Protein AF-A0A2D6JSG7-F1 (afdb_monomer)

Structure (mmCIF, N/CA/C/O backbone):
data_AF-A0A2D6JSG7-F1
#
_entry.id   AF-A0A2D6JSG7-F1
#
loop_
_atom_site.group_PDB
_atom_site.id
_atom_site.type_symbol
_atom_site.label_atom_id
_atom_site.label_alt_id
_atom_site.label_comp_id
_atom_site.label_asym_id
_atom_site.label_entity_id
_atom_site.label_seq_id
_atom_site.pdbx_PDB_ins_code
_atom_site.Cartn_x
_atom_site.Cartn_y
_atom_site.Cartn_z
_atom_site.occupancy
_atom_site.B_iso_or_equiv
_atom_site.auth_seq_id
_atom_site.auth_comp_id
_atom_site.auth_asym_id
_atom_site.auth_atom_id
_atom_site.pdbx_PDB_model_num
ATOM 1 N N . MET A 1 1 ? 8.593 -52.470 60.816 1.00 42.66 1 MET A N 1
ATOM 2 C CA . MET A 1 1 ? 9.938 -52.629 60.217 1.00 42.66 1 MET A CA 1
ATOM 3 C C . MET A 1 1 ? 9.999 -51.806 58.940 1.00 42.66 1 MET A C 1
ATOM 5 O O . MET A 1 1 ? 9.252 -52.085 58.015 1.00 42.66 1 MET A O 1
ATOM 9 N N . LYS A 1 2 ? 10.814 -50.745 58.936 1.00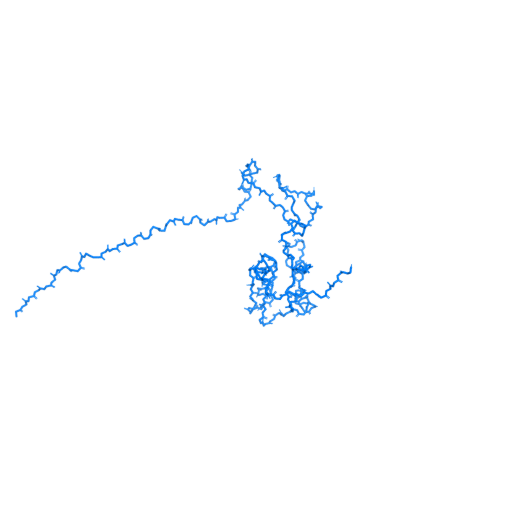 46.97 2 LYS A N 1
ATOM 10 C CA . LYS A 1 2 ? 11.068 -49.872 57.781 1.00 46.97 2 LYS A CA 1
ATOM 11 C C . LYS A 1 2 ? 11.955 -50.617 56.776 1.00 46.97 2 LYS A C 1
ATOM 13 O O . LYS A 1 2 ? 12.978 -51.160 57.187 1.00 46.97 2 LYS A O 1
ATOM 18 N N . LYS A 1 3 ? 11.613 -50.609 55.486 1.00 55.12 3 LYS A N 1
ATOM 19 C CA . LYS A 1 3 ? 12.578 -50.855 54.405 1.00 55.12 3 LYS A CA 1
ATOM 20 C C . LYS A 1 3 ? 12.471 -49.730 53.383 1.00 55.12 3 LYS A C 1
ATOM 22 O O . LYS A 1 3 ? 11.443 -49.544 52.745 1.00 55.12 3 LYS A O 1
ATOM 27 N N . ASN A 1 4 ? 13.554 -48.966 53.325 1.00 51.22 4 ASN A N 1
ATOM 28 C CA . ASN A 1 4 ? 13.818 -47.884 52.395 1.00 51.22 4 ASN A CA 1
ATOM 29 C C . ASN A 1 4 ? 14.024 -48.459 50.993 1.00 51.22 4 ASN A C 1
ATOM 31 O O . ASN A 1 4 ? 14.843 -49.361 50.833 1.00 51.22 4 ASN A O 1
ATOM 35 N N . ILE A 1 5 ? 13.367 -47.882 49.989 1.00 54.69 5 ILE A N 1
ATOM 36 C CA . ILE A 1 5 ? 13.835 -47.937 48.601 1.00 54.69 5 ILE A CA 1
ATOM 37 C C . ILE A 1 5 ? 13.743 -46.511 48.044 1.00 54.69 5 ILE A C 1
ATOM 39 O O . ILE A 1 5 ? 12.879 -46.173 47.246 1.00 54.69 5 ILE A O 1
ATOM 43 N N . LEU A 1 6 ? 14.628 -45.642 48.540 1.00 50.44 6 LEU A N 1
ATOM 44 C CA . LEU A 1 6 ? 15.191 -44.584 47.708 1.00 50.44 6 LEU A CA 1
ATOM 45 C C . LEU A 1 6 ? 16.359 -45.227 46.965 1.00 50.44 6 LEU A C 1
ATOM 47 O O . LEU A 1 6 ? 17.316 -45.623 47.626 1.00 50.44 6 LEU A O 1
ATOM 51 N N . SER A 1 7 ? 16.286 -45.333 45.639 1.00 49.38 7 SER A N 1
ATOM 52 C CA . SER A 1 7 ? 17.418 -45.203 44.704 1.00 49.38 7 SER A CA 1
ATOM 53 C C . SER A 1 7 ? 16.939 -45.464 43.276 1.00 49.38 7 SER A C 1
ATOM 55 O O . SER A 1 7 ? 16.173 -46.390 43.047 1.00 49.38 7 SER A O 1
ATOM 57 N N . ALA A 1 8 ? 17.452 -44.668 42.337 1.00 46.38 8 ALA A N 1
ATOM 58 C CA . ALA A 1 8 ? 17.287 -44.782 40.884 1.00 46.38 8 ALA A CA 1
ATOM 59 C C . ALA A 1 8 ? 15.995 -44.213 40.259 1.00 46.38 8 ALA A C 1
ATOM 61 O O . ALA A 1 8 ? 15.334 -44.861 39.459 1.00 46.38 8 ALA A O 1
ATOM 62 N N . ALA A 1 9 ? 15.705 -42.936 40.518 1.00 45.66 9 ALA A N 1
ATOM 63 C CA . ALA A 1 9 ? 14.999 -42.089 39.541 1.00 45.66 9 ALA A CA 1
ATOM 64 C C . ALA A 1 9 ? 15.811 -40.818 39.223 1.00 45.66 9 ALA A C 1
ATOM 66 O O . ALA A 1 9 ? 15.268 -39.743 38.998 1.00 45.66 9 ALA A O 1
ATOM 67 N N . PHE A 1 10 ? 17.141 -40.948 39.243 1.00 50.53 10 PHE A N 1
ATOM 68 C CA . PHE A 1 10 ? 18.101 -39.878 38.969 1.00 50.53 10 PHE A CA 1
ATOM 69 C C . PHE A 1 10 ? 18.961 -40.254 37.757 1.00 50.53 10 PHE A C 1
ATOM 71 O O . PHE A 1 10 ? 20.165 -40.425 37.878 1.00 50.53 10 PHE A O 1
ATOM 78 N N . ALA A 1 11 ? 18.334 -40.487 36.602 1.00 47.50 11 ALA A N 1
ATOM 79 C CA . ALA A 1 11 ? 19.030 -40.589 35.314 1.00 47.50 11 ALA A CA 1
ATOM 80 C C . ALA A 1 11 ? 18.033 -40.561 34.145 1.00 47.50 11 ALA A C 1
ATOM 82 O O . ALA A 1 11 ? 17.934 -41.512 33.380 1.00 47.50 11 ALA A O 1
ATOM 83 N N . LEU A 1 12 ? 17.274 -39.475 33.996 1.00 44.22 12 LEU A N 1
ATOM 84 C CA . LEU A 1 12 ? 16.781 -39.104 32.667 1.00 44.22 12 LEU A CA 1
ATOM 85 C C . LEU A 1 12 ? 16.620 -37.588 32.557 1.00 44.22 12 LEU A C 1
ATOM 87 O O . LEU A 1 12 ? 15.578 -37.058 32.190 1.00 44.22 12 LEU A O 1
ATOM 91 N N . PHE A 1 13 ? 17.699 -36.878 32.882 1.00 49.22 13 PHE A N 1
ATOM 92 C CA . PHE A 1 13 ? 17.909 -35.512 32.421 1.00 49.22 13 PHE A CA 1
ATOM 93 C C . PHE A 1 13 ? 18.361 -35.597 30.954 1.00 49.22 13 PHE A C 1
ATOM 95 O O . PHE A 1 13 ? 19.525 -35.382 30.630 1.00 49.22 13 PHE A O 1
ATOM 102 N N . VAL A 1 14 ? 17.458 -36.001 30.054 1.00 48.78 14 VAL A N 1
ATOM 103 C CA . VAL A 1 14 ? 17.679 -35.789 28.620 1.00 48.78 14 VAL A CA 1
ATOM 104 C C . VAL A 1 14 ? 17.393 -34.316 28.387 1.00 48.78 14 VAL A C 1
ATOM 106 O O . VAL A 1 14 ? 16.267 -33.904 2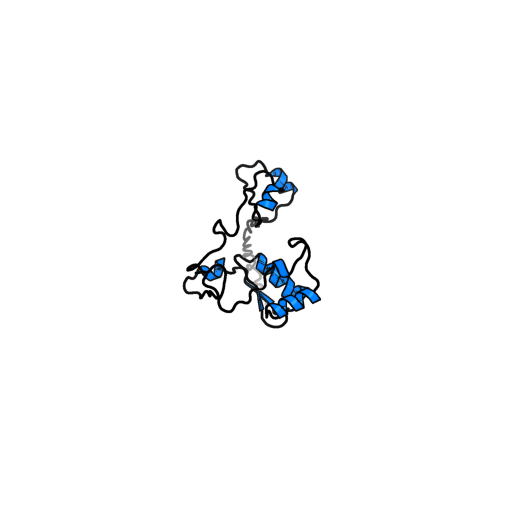8.118 1.00 48.78 14 VAL A O 1
ATOM 109 N N . ILE A 1 15 ? 18.436 -33.507 28.562 1.00 51.81 15 ILE A N 1
ATOM 110 C CA . ILE A 1 15 ? 18.481 -32.165 28.005 1.00 51.81 15 ILE A CA 1
ATOM 111 C C . ILE A 1 15 ? 18.441 -32.361 26.493 1.00 51.81 15 ILE A C 1
ATOM 113 O O . ILE A 1 15 ? 19.464 -32.603 25.856 1.00 51.81 15 ILE A O 1
ATOM 117 N N . VAL A 1 16 ? 17.255 -32.272 25.900 1.00 53.69 16 VAL A N 1
ATOM 118 C CA . VAL A 1 16 ? 17.169 -31.941 24.484 1.00 53.69 16 VAL A CA 1
ATOM 119 C C . VAL A 1 16 ? 17.569 -30.471 24.400 1.00 53.69 16 VAL A C 1
ATOM 121 O O . VAL A 1 16 ? 16.730 -29.576 24.474 1.00 53.69 16 VAL A O 1
ATOM 124 N N . VAL A 1 17 ? 18.875 -30.209 24.297 1.00 54.12 17 VAL A N 1
ATOM 125 C CA . VAL A 1 17 ? 19.351 -28.944 23.742 1.00 54.12 17 VAL A CA 1
ATOM 126 C C . VAL A 1 17 ? 18.942 -29.004 22.280 1.00 54.12 17 VAL A C 1
ATOM 128 O O . VAL A 1 17 ? 19.681 -29.493 21.429 1.00 54.12 17 VAL A O 1
ATOM 131 N N . ILE A 1 18 ? 17.718 -28.565 21.983 1.00 60.00 18 ILE A N 1
ATOM 132 C CA . ILE A 1 18 ? 17.399 -28.129 20.634 1.00 60.00 18 ILE A CA 1
ATOM 133 C C . ILE A 1 18 ? 18.370 -26.980 20.409 1.00 60.00 18 ILE A C 1
ATOM 135 O O . ILE A 1 18 ? 18.218 -25.911 20.999 1.00 60.00 18 ILE A O 1
ATOM 139 N N . ALA A 1 19 ? 19.422 -27.232 19.633 1.00 58.41 19 ALA A N 1
ATOM 140 C CA . ALA A 1 19 ? 20.232 -26.174 19.080 1.00 58.41 19 ALA A CA 1
ATOM 141 C C . ALA A 1 19 ? 19.273 -25.324 18.245 1.00 58.41 19 ALA A C 1
ATOM 143 O O . ALA A 1 19 ? 18.982 -25.636 17.091 1.00 58.41 19 ALA A O 1
ATOM 144 N N . ALA A 1 20 ? 18.729 -24.274 18.857 1.00 57.62 20 ALA A N 1
ATOM 145 C CA . ALA A 1 20 ? 18.239 -23.135 18.125 1.00 57.62 20 ALA A CA 1
ATOM 146 C C . ALA A 1 20 ? 19.480 -22.584 17.428 1.00 57.62 20 ALA A C 1
ATOM 148 O O . ALA A 1 20 ? 20.208 -21.762 17.983 1.00 57.62 20 ALA A O 1
ATOM 149 N N . ALA A 1 21 ? 19.777 -23.106 16.233 1.00 60.62 21 ALA A N 1
ATOM 150 C CA . ALA A 1 21 ? 20.580 -22.360 15.290 1.00 60.62 21 ALA A CA 1
ATOM 151 C C . ALA A 1 21 ? 19.969 -20.959 15.305 1.00 60.62 21 ALA A C 1
ATOM 153 O O . ALA A 1 21 ? 18.738 -20.866 15.190 1.00 60.62 21 ALA A O 1
ATOM 154 N N . PRO A 1 22 ? 20.752 -19.892 15.541 1.00 53.75 22 PRO A N 1
ATOM 155 C CA . PRO A 1 22 ? 20.214 -18.565 15.380 1.00 53.75 22 PRO A CA 1
ATOM 156 C C . PRO A 1 22 ? 19.670 -18.559 13.961 1.00 53.75 22 PRO A C 1
ATOM 158 O O . PRO A 1 22 ? 20.422 -18.652 12.990 1.00 53.75 22 PRO A O 1
ATOM 161 N N . SER A 1 23 ? 18.343 -18.531 13.835 1.00 59.59 23 SER A N 1
ATOM 162 C CA . SER A 1 23 ? 17.751 -18.020 12.627 1.00 59.59 23 SER A CA 1
ATOM 163 C C . SER A 1 23 ? 18.376 -16.643 12.548 1.00 59.59 23 SER A C 1
ATOM 165 O O . SER A 1 23 ? 18.067 -15.784 13.380 1.00 59.59 23 SER A O 1
ATOM 167 N N . PHE A 1 24 ? 19.325 -16.449 11.635 1.00 55.59 24 PHE A N 1
ATOM 168 C CA . PHE A 1 24 ? 19.571 -15.119 11.131 1.00 55.59 24 PHE A CA 1
ATOM 169 C C . PHE A 1 24 ? 18.214 -14.729 10.578 1.00 55.59 24 PHE A C 1
ATOM 171 O O . PHE A 1 24 ? 17.848 -15.099 9.464 1.00 55.59 24 PHE A O 1
ATOM 178 N N . ALA A 1 25 ? 17.402 -14.102 11.430 1.00 58.62 25 ALA A N 1
ATOM 179 C CA . ALA A 1 25 ? 16.285 -13.333 10.976 1.00 58.62 25 ALA A CA 1
ATOM 180 C C . ALA A 1 25 ? 16.954 -12.431 9.959 1.00 58.62 25 ALA A C 1
ATOM 182 O O . ALA A 1 25 ? 17.844 -11.654 10.323 1.00 58.62 25 ALA A O 1
ATOM 183 N N . ALA A 1 26 ? 16.638 -12.635 8.677 1.00 54.03 26 ALA A N 1
ATOM 184 C CA . ALA A 1 26 ? 16.973 -11.643 7.684 1.00 54.03 26 ALA A CA 1
ATOM 185 C C . ALA A 1 26 ? 16.604 -10.317 8.347 1.00 54.03 26 ALA A C 1
ATOM 187 O O . ALA A 1 26 ? 15.524 -10.205 8.927 1.00 54.03 26 ALA A O 1
ATOM 188 N N . THR A 1 27 ? 17.541 -9.384 8.428 1.00 68.00 27 THR A N 1
ATOM 189 C CA . THR A 1 27 ? 17.233 -8.032 8.866 1.00 68.00 27 THR A CA 1
ATOM 190 C C . THR A 1 27 ? 16.805 -7.330 7.585 1.00 68.00 27 THR A C 1
ATOM 192 O O . THR A 1 27 ? 17.661 -6.739 6.929 1.00 68.00 27 THR A O 1
ATOM 195 N N . PRO A 1 28 ? 15.530 -7.449 7.138 1.00 72.56 28 PRO A N 1
ATOM 196 C CA . PRO A 1 28 ? 15.107 -6.908 5.846 1.00 72.56 28 PRO A CA 1
ATOM 197 C C . PRO A 1 28 ? 15.233 -5.383 5.808 1.00 72.56 28 PRO A C 1
ATOM 199 O O . PRO A 1 28 ? 15.122 -4.772 4.752 1.00 72.56 28 PRO A O 1
ATOM 202 N N . LEU A 1 29 ? 15.434 -4.767 6.974 1.00 79.38 29 LEU A N 1
ATOM 203 C CA . LEU A 1 29 ? 15.615 -3.345 7.146 1.00 79.38 29 LEU A CA 1
ATOM 204 C C . LEU A 1 29 ? 17.107 -3.021 7.159 1.00 79.38 29 LEU A C 1
ATOM 206 O O . LEU A 1 29 ? 17.849 -3.457 8.038 1.00 79.38 29 LEU A O 1
ATOM 210 N N . VAL A 1 30 ? 17.515 -2.200 6.200 1.00 88.50 30 VAL A N 1
ATOM 211 C CA . VAL A 1 30 ? 18.840 -1.585 6.143 1.00 88.50 30 VAL A CA 1
ATOM 212 C C . VAL A 1 30 ? 18.710 -0.097 6.452 1.00 88.50 30 VAL A C 1
ATOM 214 O O . VAL A 1 30 ? 17.688 0.523 6.161 1.00 88.50 30 VAL A O 1
ATOM 217 N N . ASN A 1 31 ? 19.736 0.492 7.063 1.00 84.94 31 ASN A N 1
ATOM 218 C CA . ASN A 1 31 ? 19.773 1.928 7.339 1.00 84.94 31 ASN A CA 1
ATOM 219 C C . ASN A 1 31 ? 20.595 2.679 6.272 1.00 84.94 31 ASN A C 1
ATOM 221 O O . ASN A 1 31 ? 21.212 2.078 5.392 1.00 84.94 31 ASN A O 1
ATOM 225 N N . ALA A 1 32 ? 20.631 4.011 6.362 1.00 90.62 32 ALA A N 1
ATOM 226 C CA . ALA A 1 32 ? 21.360 4.842 5.403 1.00 90.62 32 ALA A CA 1
ATOM 227 C C . ALA A 1 32 ? 22.874 4.561 5.375 1.00 90.62 32 ALA A C 1
ATOM 229 O O . ALA A 1 32 ? 23.500 4.726 4.331 1.00 90.62 32 ALA A O 1
ATOM 230 N N . GLN A 1 33 ? 23.463 4.143 6.503 1.00 92.31 33 GLN A N 1
ATOM 231 C CA . GLN A 1 33 ? 24.878 3.774 6.558 1.00 92.31 33 GLN A CA 1
ATOM 232 C C . GLN A 1 33 ? 25.135 2.514 5.737 1.00 92.31 33 GLN A C 1
ATOM 234 O O . GLN A 1 33 ? 25.986 2.530 4.857 1.00 92.31 33 GLN A O 1
ATOM 239 N N . TRP A 1 34 ? 24.319 1.478 5.933 1.00 93.94 34 TRP A N 1
ATOM 240 C CA . TRP A 1 34 ? 24.394 0.263 5.132 1.00 93.94 34 TRP A CA 1
ATOM 241 C C . TRP A 1 34 ? 24.254 0.573 3.639 1.00 93.94 34 TRP A C 1
ATOM 243 O O . TRP A 1 34 ? 25.068 0.109 2.853 1.00 93.94 34 TRP A O 1
ATOM 253 N N . VAL A 1 35 ? 23.288 1.405 3.228 1.00 93.75 35 VAL A N 1
ATOM 254 C CA . VAL A 1 35 ? 23.137 1.781 1.808 1.00 93.75 35 VAL A CA 1
ATOM 255 C C . VAL A 1 35 ? 24.438 2.363 1.257 1.00 93.75 35 VAL A C 1
ATOM 257 O O . VAL A 1 35 ? 24.916 1.882 0.234 1.00 93.75 35 VAL A O 1
ATOM 260 N N . ARG A 1 36 ? 25.047 3.331 1.961 1.00 93.06 36 ARG A N 1
ATOM 261 C CA . ARG A 1 36 ? 26.329 3.941 1.562 1.00 93.06 36 ARG A CA 1
ATOM 262 C C . ARG A 1 36 ? 27.444 2.907 1.418 1.00 93.06 36 ARG A C 1
ATOM 264 O O . ARG A 1 36 ? 28.139 2.915 0.407 1.00 93.06 36 ARG A O 1
ATOM 271 N N . ASP A 1 37 ? 27.563 1.997 2.380 1.00 94.81 37 ASP A N 1
ATOM 272 C CA . ASP A 1 37 ? 28.617 0.975 2.421 1.00 94.81 37 ASP A CA 1
ATOM 273 C C . ASP A 1 37 ? 28.451 -0.118 1.348 1.00 94.81 37 ASP A C 1
ATOM 275 O O . ASP A 1 37 ? 29.349 -0.936 1.138 1.00 94.81 37 ASP A O 1
ATOM 279 N N . ASN A 1 38 ? 27.301 -0.157 0.668 1.00 94.88 38 ASN A N 1
ATOM 280 C CA . ASN A 1 38 ? 26.960 -1.194 -0.303 1.00 94.88 38 ASN A CA 1
ATOM 281 C C . ASN A 1 38 ? 26.720 -0.658 -1.730 1.00 94.88 38 ASN A C 1
ATOM 283 O O . ASN A 1 38 ? 26.471 -1.460 -2.623 1.00 94.88 38 ASN A O 1
ATOM 287 N N . LEU A 1 39 ? 26.854 0.654 -1.987 1.00 92.62 39 LEU A N 1
ATOM 288 C CA . LEU A 1 39 ? 26.604 1.266 -3.310 1.00 92.62 39 LEU A CA 1
ATOM 289 C C . LEU A 1 39 ? 27.431 0.666 -4.459 1.00 92.62 39 LEU A C 1
ATOM 291 O O . LEU A 1 39 ? 26.962 0.620 -5.591 1.00 92.62 39 LEU A O 1
ATOM 295 N N . ALA A 1 40 ? 28.666 0.245 -4.181 1.00 91.00 40 ALA A N 1
ATOM 296 C CA . ALA A 1 40 ? 29.609 -0.240 -5.194 1.00 91.00 40 ALA A CA 1
ATOM 297 C C . ALA A 1 40 ? 29.688 -1.774 -5.282 1.00 91.00 40 ALA A C 1
ATOM 299 O O . ALA A 1 40 ? 30.514 -2.306 -6.022 1.00 91.00 40 ALA A O 1
ATOM 300 N N . LYS A 1 41 ? 28.882 -2.500 -4.502 1.00 92.75 41 LYS A N 1
ATOM 301 C CA . LYS A 1 41 ? 28.945 -3.961 -4.467 1.00 92.75 41 LYS A CA 1
ATOM 302 C C . LYS A 1 41 ? 28.187 -4.564 -5.646 1.00 92.75 41 LYS A C 1
ATOM 304 O O . LYS A 1 41 ? 27.015 -4.270 -5.848 1.00 92.75 41 LYS A O 1
ATOM 309 N N . HIS A 1 42 ? 28.850 -5.432 -6.408 1.00 89.25 42 HIS A N 1
ATOM 310 C CA . HIS A 1 42 ? 28.276 -6.046 -7.612 1.00 89.25 42 HIS A CA 1
ATOM 311 C C . HIS A 1 42 ? 27.109 -7.008 -7.332 1.00 89.25 42 HIS A C 1
ATOM 313 O O . HIS A 1 42 ? 26.326 -7.289 -8.234 1.00 89.25 42 HIS A O 1
ATOM 319 N N . ASP A 1 43 ? 26.988 -7.511 -6.105 1.00 91.12 43 ASP A N 1
ATOM 320 C CA . ASP A 1 43 ? 25.921 -8.404 -5.649 1.00 91.12 43 ASP A CA 1
ATOM 321 C C . ASP A 1 43 ? 24.732 -7.663 -5.008 1.00 91.12 43 ASP A C 1
ATOM 323 O O . ASP A 1 43 ? 23.777 -8.300 -4.564 1.00 91.12 43 ASP A O 1
ATOM 327 N N . VAL A 1 44 ? 24.749 -6.324 -4.982 1.00 91.69 44 VAL A N 1
ATOM 328 C CA . VAL A 1 44 ? 23.666 -5.499 -4.433 1.00 91.69 44 VAL A CA 1
ATOM 329 C C . VAL A 1 44 ? 23.046 -4.650 -5.539 1.00 91.69 44 VAL A C 1
ATOM 331 O O . VAL A 1 44 ? 23.705 -3.815 -6.151 1.00 91.69 44 VAL A O 1
ATOM 334 N N . VAL A 1 45 ? 21.744 -4.830 -5.772 1.00 91.81 45 VAL A N 1
ATOM 335 C CA . VAL A 1 45 ? 20.978 -4.034 -6.741 1.00 91.81 45 VAL A CA 1
ATOM 336 C C . VAL A 1 45 ? 20.017 -3.116 -6.000 1.00 91.81 45 VAL A C 1
ATOM 338 O O . VAL A 1 45 ? 19.145 -3.571 -5.260 1.00 91.81 45 VAL A O 1
ATOM 341 N N . PHE A 1 46 ? 20.145 -1.813 -6.240 1.00 92.44 46 PHE A N 1
ATOM 342 C CA . PHE A 1 46 ? 19.177 -0.829 -5.772 1.00 92.44 46 PHE A CA 1
ATOM 343 C C . PHE A 1 46 ? 18.053 -0.716 -6.794 1.00 92.44 46 PHE A C 1
ATOM 345 O O . PHE A 1 46 ? 18.275 -0.379 -7.957 1.00 92.44 46 PHE A O 1
ATOM 352 N N . LEU A 1 47 ? 16.832 -1.002 -6.362 1.00 88.62 47 LEU A N 1
ATOM 353 C CA . LEU A 1 47 ? 15.669 -0.962 -7.227 1.00 88.62 47 LEU A CA 1
ATOM 354 C C . LEU A 1 47 ? 14.772 0.216 -6.856 1.00 88.62 47 LEU A C 1
ATOM 356 O O . LEU A 1 47 ? 14.204 0.264 -5.765 1.00 88.62 47 LEU A O 1
ATOM 360 N N . ASP A 1 48 ? 14.630 1.161 -7.778 1.00 84.50 48 ASP A N 1
ATOM 361 C CA . ASP A 1 48 ? 13.796 2.336 -7.582 1.00 84.50 48 ASP A CA 1
ATOM 362 C C . ASP A 1 48 ? 12.382 2.083 -8.105 1.00 84.50 48 ASP A C 1
ATOM 364 O O . ASP A 1 48 ? 12.113 2.151 -9.305 1.00 84.50 48 ASP A O 1
ATOM 368 N N . VAL A 1 49 ? 11.476 1.778 -7.176 1.00 80.44 49 VAL A N 1
ATOM 369 C CA . VAL A 1 49 ? 10.075 1.421 -7.451 1.00 80.44 49 VAL A CA 1
ATOM 370 C C . VAL A 1 49 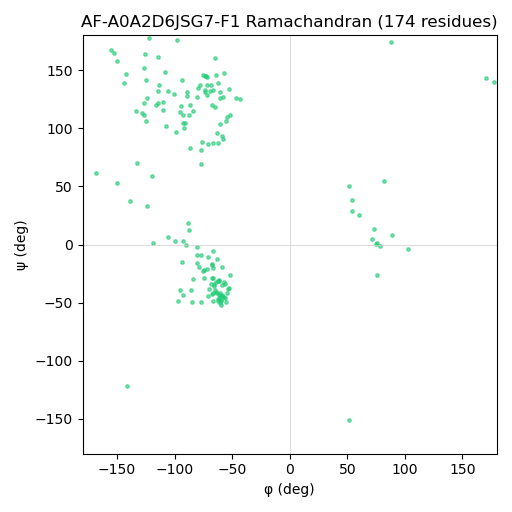? 9.137 2.627 -7.542 1.00 80.44 49 VAL A C 1
ATOM 372 O O . VAL A 1 49 ? 7.911 2.470 -7.512 1.00 80.44 49 VAL A O 1
ATOM 375 N N . ARG A 1 50 ? 9.675 3.851 -7.626 1.00 78.62 50 ARG A N 1
ATOM 376 C CA . ARG A 1 50 ? 8.848 5.049 -7.796 1.00 78.62 50 ARG A CA 1
ATOM 377 C C . ARG A 1 50 ? 8.118 5.015 -9.137 1.00 78.62 50 ARG A C 1
ATOM 379 O O . ARG A 1 50 ? 8.612 4.554 -10.158 1.00 78.62 50 ARG A O 1
ATOM 386 N N . GLY A 1 51 ? 6.904 5.562 -9.140 1.00 71.75 51 GLY A N 1
ATOM 387 C CA . GLY A 1 51 ? 6.019 5.507 -10.304 1.00 71.75 51 GLY A CA 1
ATOM 388 C C . GLY A 1 51 ? 6.349 6.487 -11.434 1.00 71.75 51 GLY A C 1
ATOM 389 O O . GLY A 1 51 ? 5.721 6.394 -12.487 1.00 71.75 51 GLY A O 1
ATOM 390 N N . SER A 1 52 ? 7.277 7.436 -11.248 1.00 77.56 52 SER A N 1
ATOM 391 C CA . SER A 1 52 ? 7.538 8.494 -12.231 1.00 77.56 52 SER A CA 1
ATOM 392 C C . SER A 1 52 ? 9.000 8.551 -12.682 1.00 77.56 52 SER A C 1
ATOM 394 O O . SER A 1 52 ? 9.931 8.719 -11.895 1.00 77.56 52 SER A O 1
ATOM 396 N N . VAL A 1 53 ? 9.193 8.489 -14.005 1.00 81.69 53 VAL A N 1
ATOM 397 C CA . VAL A 1 53 ? 10.502 8.704 -14.650 1.00 81.69 53 VAL A CA 1
ATOM 398 C C . VAL A 1 53 ? 11.048 10.096 -14.314 1.00 81.69 53 VAL A C 1
ATOM 400 O O . VAL A 1 53 ? 12.251 10.272 -14.151 1.00 81.69 53 VAL A O 1
ATOM 403 N N . GLY A 1 54 ? 10.155 11.084 -14.194 1.00 83.38 54 GLY A N 1
ATOM 404 C CA . GLY A 1 54 ? 10.507 12.450 -13.816 1.00 83.38 54 GLY A CA 1
ATOM 405 C C . GLY A 1 54 ? 11.185 12.521 -12.448 1.00 83.38 54 GLY A C 1
ATOM 406 O O . GLY A 1 54 ? 12.265 13.094 -12.354 1.00 83.38 54 GLY A O 1
ATOM 407 N N . ALA A 1 55 ? 10.620 11.883 -11.415 1.00 80.50 55 ALA A N 1
ATOM 408 C CA . ALA A 1 55 ? 11.223 11.882 -10.080 1.00 80.50 55 ALA A CA 1
ATOM 409 C C . ALA A 1 55 ? 12.561 11.136 -10.050 1.00 80.50 55 ALA A C 1
ATOM 411 O O . ALA A 1 55 ? 13.486 11.571 -9.370 1.00 80.50 55 ALA A O 1
ATOM 412 N N . PHE A 1 56 ? 12.689 10.051 -10.819 1.00 86.50 56 PHE A N 1
ATOM 413 C CA . PHE A 1 56 ? 13.963 9.348 -10.963 1.00 86.50 56 PHE A CA 1
ATOM 414 C C . PHE A 1 56 ? 15.050 10.239 -11.569 1.00 86.50 56 PHE A C 1
ATOM 416 O O . PHE A 1 56 ? 16.158 10.325 -11.043 1.00 86.50 56 PHE A O 1
ATOM 423 N N . ARG A 1 57 ? 14.717 10.954 -12.648 1.00 88.62 57 ARG A N 1
ATOM 424 C CA . ARG A 1 57 ? 15.635 11.897 -13.302 1.00 88.62 57 ARG A CA 1
ATOM 425 C C . ARG A 1 57 ? 15.975 13.097 -12.422 1.00 88.62 57 ARG A C 1
ATOM 427 O O . ARG A 1 57 ? 17.097 13.578 -12.493 1.00 88.62 57 ARG A O 1
ATOM 434 N N . ALA A 1 58 ? 15.029 13.559 -11.607 1.00 91.44 58 ALA A N 1
ATOM 435 C CA . ALA A 1 58 ? 15.260 14.641 -10.654 1.00 91.44 58 ALA A CA 1
ATOM 436 C C . ALA A 1 58 ? 16.237 14.239 -9.532 1.00 91.44 58 ALA A C 1
ATOM 438 O O . ALA A 1 58 ? 16.954 15.092 -9.020 1.00 91.44 58 ALA A O 1
ATOM 439 N N . GLY A 1 59 ? 16.295 12.953 -9.169 1.00 89.00 59 GLY A N 1
ATOM 440 C CA . GLY A 1 59 ? 17.282 12.417 -8.231 1.00 89.00 59 GLY A CA 1
ATOM 441 C C . GLY A 1 59 ? 16.981 10.977 -7.814 1.00 89.00 59 GLY A C 1
ATOM 442 O O . GLY A 1 59 ? 15.818 10.603 -7.655 1.00 89.00 59 GLY A O 1
ATOM 443 N N . HIS A 1 60 ? 18.022 10.164 -7.632 1.00 92.19 60 HIS A N 1
ATOM 444 C CA . HIS A 1 60 ? 17.946 8.753 -7.231 1.00 92.19 60 HIS A CA 1
ATOM 445 C C . HIS A 1 60 ? 19.245 8.305 -6.536 1.00 92.19 60 HIS A C 1
ATOM 447 O O . HIS A 1 60 ? 20.253 9.012 -6.573 1.00 92.19 60 HIS A O 1
ATOM 453 N N . ILE A 1 61 ? 19.217 7.133 -5.890 1.00 92.81 61 ILE A N 1
ATOM 454 C CA . ILE A 1 61 ? 20.412 6.507 -5.300 1.00 92.81 61 ILE A CA 1
ATOM 455 C C . ILE A 1 61 ? 21.369 6.097 -6.437 1.00 92.81 61 ILE A C 1
ATOM 457 O O . ILE A 1 61 ? 20.904 5.475 -7.393 1.00 92.81 61 ILE A O 1
ATOM 461 N N . PRO A 1 62 ? 22.681 6.397 -6.365 1.00 91.19 62 PRO A N 1
ATOM 462 C CA . PRO A 1 62 ? 23.636 5.979 -7.391 1.00 91.19 62 PRO A CA 1
ATOM 463 C C . PRO A 1 62 ? 23.582 4.472 -7.666 1.00 91.19 62 PRO A C 1
ATOM 465 O O . PRO A 1 62 ? 23.547 3.671 -6.737 1.00 91.19 62 PRO A O 1
ATOM 468 N N . GLY A 1 63 ? 23.559 4.092 -8.944 1.00 87.88 63 GLY A N 1
ATOM 469 C CA . GLY A 1 63 ? 23.447 2.689 -9.362 1.00 87.88 63 GLY A CA 1
ATOM 470 C C . GLY A 1 63 ? 22.033 2.104 -9.280 1.00 87.88 63 GLY A C 1
ATOM 471 O O . GLY A 1 63 ? 21.842 0.951 -9.658 1.00 87.88 63 GLY A O 1
ATOM 472 N N . ALA A 1 64 ? 21.032 2.871 -8.831 1.00 91.50 64 ALA A N 1
ATOM 473 C CA . ALA A 1 64 ? 19.659 2.389 -8.813 1.00 91.50 64 ALA A CA 1
ATOM 474 C C . ALA A 1 64 ? 19.090 2.227 -10.226 1.00 91.50 64 ALA A C 1
ATOM 476 O O . ALA A 1 64 ? 19.235 3.104 -11.078 1.00 91.50 64 ALA A O 1
ATOM 477 N N . ALA A 1 65 ? 18.384 1.124 -10.454 1.00 89.94 65 ALA A N 1
ATOM 478 C CA . ALA A 1 65 ? 17.614 0.910 -11.668 1.00 89.94 65 ALA A CA 1
ATOM 479 C C . ALA A 1 65 ? 16.193 1.449 -11.480 1.00 89.94 65 ALA A C 1
ATOM 481 O O . ALA A 1 65 ? 15.503 1.084 -10.526 1.00 89.94 65 ALA A O 1
ATOM 482 N N . LEU A 1 66 ? 15.740 2.290 -12.413 1.00 87.19 66 LEU A N 1
ATOM 483 C CA . LEU A 1 66 ? 14.333 2.660 -12.495 1.00 87.19 66 LEU A CA 1
ATOM 484 C C . LEU A 1 66 ? 13.525 1.437 -12.915 1.00 87.19 66 LEU A C 1
ATOM 486 O O . LEU A 1 66 ? 13.694 0.943 -14.030 1.00 87.19 66 LEU A O 1
ATOM 490 N N . THR A 1 67 ? 12.590 1.028 -12.067 1.00 81.69 67 THR A N 1
ATOM 491 C CA . THR A 1 67 ? 11.564 0.062 -12.442 1.00 81.69 67 THR A CA 1
ATOM 492 C C . THR A 1 67 ? 10.192 0.715 -12.447 1.00 81.69 67 THR A C 1
ATOM 494 O O . THR A 1 67 ? 9.821 1.499 -11.575 1.00 81.69 67 THR A O 1
ATOM 497 N N . SER A 1 68 ? 9.404 0.400 -13.467 1.00 74.81 68 SER A N 1
ATOM 498 C CA . SER A 1 68 ? 8.005 0.772 -13.515 1.00 74.81 68 SER A CA 1
ATOM 499 C C . SER A 1 68 ? 7.152 -0.349 -12.945 1.00 74.81 68 SER A C 1
ATOM 501 O O . SER A 1 68 ? 6.924 -1.367 -13.595 1.00 74.81 68 SER A O 1
ATOM 503 N N . TYR A 1 69 ? 6.545 -0.085 -11.788 1.00 69.19 69 TYR A N 1
ATOM 504 C CA . TYR A 1 69 ? 5.617 -1.010 -11.127 1.00 69.19 69 TYR A CA 1
ATOM 505 C C . TYR A 1 69 ? 4.475 -1.516 -12.040 1.00 69.19 69 TYR A C 1
ATOM 507 O O . TYR A 1 69 ? 3.910 -2.583 -11.817 1.00 69.19 69 TYR A O 1
ATOM 515 N N . GLY A 1 70 ? 4.094 -0.747 -13.067 1.00 68.69 70 GLY A N 1
ATOM 516 C CA . GLY A 1 70 ? 3.065 -1.136 -14.036 1.00 68.69 70 GLY A CA 1
ATOM 517 C C . GLY A 1 70 ? 3.598 -1.779 -15.319 1.00 68.69 70 GLY A C 1
ATOM 518 O O . GLY A 1 70 ? 2.960 -2.701 -15.822 1.00 68.69 70 GLY A O 1
ATOM 519 N N . ARG A 1 71 ? 4.717 -1.288 -15.874 1.00 69.75 71 ARG A N 1
ATOM 520 C CA . ARG A 1 71 ? 5.245 -1.787 -17.160 1.00 69.75 71 ARG A CA 1
ATOM 521 C C . ARG A 1 71 ? 6.105 -3.032 -17.011 1.00 69.75 71 ARG A C 1
ATOM 523 O O . ARG A 1 71 ? 6.105 -3.856 -17.914 1.00 69.75 71 ARG A O 1
ATOM 530 N N . ASP A 1 72 ? 6.773 -3.195 -15.875 1.00 73.94 72 ASP A N 1
ATOM 531 C CA . ASP A 1 72 ? 7.757 -4.265 -15.692 1.00 73.94 72 ASP A CA 1
ATOM 532 C C . ASP A 1 72 ? 7.099 -5.555 -15.166 1.00 73.94 72 ASP A C 1
ATOM 534 O O . ASP A 1 72 ? 7.762 -6.424 -14.613 1.00 73.94 72 ASP A O 1
ATOM 538 N N . ASN A 1 73 ? 5.772 -5.678 -15.317 1.00 68.00 73 ASN A N 1
ATOM 539 C CA . ASN A 1 73 ? 4.961 -6.834 -14.918 1.00 68.00 73 ASN A CA 1
ATOM 540 C C . ASN A 1 73 ? 4.987 -7.176 -13.416 1.00 68.00 73 ASN A C 1
ATOM 542 O O . ASN A 1 73 ? 4.667 -8.293 -13.023 1.00 68.00 73 ASN A O 1
ATOM 546 N N . TRP A 1 74 ? 5.266 -6.192 -12.554 1.00 69.12 74 TRP A N 1
ATOM 547 C CA . TRP A 1 74 ? 5.140 -6.337 -11.094 1.00 69.12 74 TRP A CA 1
ATOM 548 C C . TRP A 1 74 ? 3.676 -6.488 -10.642 1.00 69.12 74 TRP A C 1
ATOM 550 O O . TRP A 1 74 ? 3.396 -6.946 -9.533 1.00 69.12 74 TRP A O 1
ATOM 560 N N . ARG A 1 75 ? 2.719 -6.124 -11.506 1.00 69.38 75 ARG A N 1
ATOM 561 C CA . ARG A 1 75 ? 1.297 -6.453 -11.367 1.00 69.38 75 ARG A CA 1
ATOM 562 C C . ARG A 1 75 ? 0.925 -7.621 -12.265 1.00 69.38 75 ARG A C 1
ATOM 564 O O . ARG A 1 75 ? 1.118 -7.554 -13.477 1.00 69.38 75 ARG A O 1
ATOM 571 N N . LEU A 1 76 ? 0.274 -8.617 -11.674 1.00 67.81 76 LEU A N 1
ATOM 572 C CA . LEU A 1 76 ? -0.335 -9.707 -12.421 1.00 67.81 76 LEU A CA 1
ATOM 573 C C . LEU A 1 76 ? -1.611 -9.200 -13.112 1.00 67.81 76 LEU A C 1
ATOM 575 O O . LEU A 1 76 ? -2.457 -8.538 -12.501 1.00 67.81 76 LEU A O 1
ATOM 579 N N . LYS A 1 77 ? -1.734 -9.493 -14.407 1.00 72.00 77 LYS A N 1
ATOM 580 C CA . LYS A 1 77 ? -2.982 -9.365 -15.167 1.00 72.00 77 LYS A CA 1
ATOM 581 C C . LYS A 1 77 ? -3.519 -10.771 -15.396 1.00 72.00 77 LYS A C 1
ATOM 583 O O . LYS A 1 77 ? -2.763 -11.620 -15.859 1.00 72.00 77 LYS A O 1
ATOM 588 N N . ARG A 1 78 ? -4.809 -10.996 -15.142 1.00 65.94 78 ARG A N 1
ATOM 589 C CA . ARG A 1 78 ? -5.497 -12.216 -15.584 1.00 65.94 78 ARG A CA 1
ATOM 590 C C . ARG A 1 78 ? -6.556 -11.836 -16.601 1.00 65.94 78 ARG A C 1
ATOM 592 O O . ARG A 1 78 ? -7.384 -10.983 -16.306 1.00 65.94 78 ARG A O 1
ATOM 599 N N . ASP A 1 79 ? -6.473 -12.391 -17.805 1.00 70.50 79 ASP A N 1
ATOM 600 C CA . ASP A 1 79 ? -7.438 -12.141 -18.887 1.00 70.50 79 ASP A CA 1
ATOM 601 C C . ASP A 1 79 ? -7.625 -10.647 -19.209 1.00 70.50 79 ASP A C 1
ATOM 603 O O . ASP A 1 79 ? -8.726 -10.156 -19.440 1.00 70.50 79 ASP A O 1
ATOM 607 N N . GLY A 1 80 ? -6.526 -9.886 -19.161 1.00 70.25 80 GLY A N 1
ATOM 608 C CA . GLY A 1 80 ? -6.546 -8.437 -19.377 1.00 70.25 80 GLY A CA 1
ATOM 609 C C . GLY A 1 80 ? -7.108 -7.620 -18.208 1.00 70.25 80 GLY A C 1
ATOM 610 O O . GLY A 1 80 ? -7.100 -6.394 -18.293 1.00 70.25 80 GLY A O 1
ATOM 611 N N . VAL A 1 81 ? -7.522 -8.261 -17.108 1.00 66.75 81 VAL A N 1
ATOM 612 C CA . VAL A 1 81 ? -8.009 -7.620 -15.881 1.00 66.75 81 VAL A CA 1
ATOM 613 C C . VAL A 1 81 ? -6.841 -7.399 -14.916 1.00 66.75 81 VAL A C 1
ATOM 615 O O . VAL A 1 81 ? -6.349 -8.348 -14.296 1.00 66.75 81 VAL A O 1
ATOM 618 N N . PRO A 1 82 ? -6.347 -6.159 -14.766 1.00 67.75 82 PRO A N 1
ATOM 619 C CA . PRO A 1 82 ? -5.400 -5.849 -13.714 1.00 67.75 82 PRO A CA 1
ATOM 620 C C . PRO A 1 82 ? -6.146 -5.709 -12.389 1.00 67.75 82 PRO A C 1
ATOM 622 O O . PRO A 1 82 ? -7.135 -4.986 -12.303 1.00 67.75 82 PRO A O 1
ATOM 625 N N . GLY A 1 83 ? -5.598 -6.266 -11.316 1.00 66.69 83 GLY A N 1
ATOM 626 C CA . GLY A 1 83 ? -5.701 -5.561 -10.041 1.00 66.69 83 GLY A CA 1
ATOM 627 C C . GLY A 1 83 ? -7.078 -5.504 -9.351 1.00 66.69 83 GLY A C 1
ATOM 628 O O . GLY A 1 83 ? -7.164 -4.814 -8.337 1.00 66.69 83 GLY A O 1
ATOM 629 N N . MET A 1 84 ? -8.136 -6.159 -9.855 1.00 73.62 84 MET A N 1
ATOM 630 C CA . MET A 1 84 ? -9.509 -5.948 -9.366 1.00 73.62 84 MET A CA 1
ATOM 631 C C . MET A 1 84 ? -10.221 -7.246 -8.958 1.00 73.62 84 MET A C 1
ATOM 633 O O . MET A 1 84 ? -10.595 -8.066 -9.799 1.00 73.62 84 MET A O 1
ATOM 637 N N . LEU A 1 85 ? -10.458 -7.395 -7.650 1.00 77.12 85 LEU A N 1
ATOM 638 C CA . LEU A 1 85 ? -11.361 -8.415 -7.113 1.00 77.12 85 LEU A CA 1
ATOM 639 C C . LEU A 1 85 ? -12.823 -8.010 -7.334 1.00 77.12 85 LEU A C 1
ATOM 641 O O . LEU A 1 85 ? -13.178 -6.830 -7.249 1.00 77.12 85 L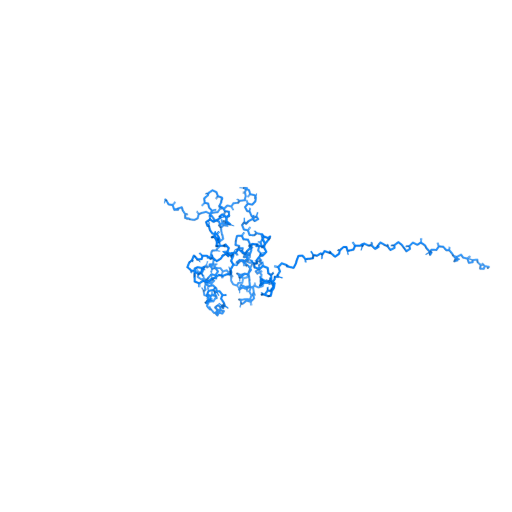EU A O 1
ATOM 645 N N . LYS A 1 86 ? -13.678 -9.010 -7.563 1.00 79.94 86 LYS A N 1
ATOM 646 C CA . LYS A 1 86 ? -15.120 -8.813 -7.733 1.00 79.94 86 LYS A CA 1
ATOM 647 C C . LYS A 1 86 ? -15.756 -8.197 -6.485 1.00 79.94 86 LYS A C 1
ATOM 649 O O . LYS A 1 86 ? -15.535 -8.677 -5.379 1.00 79.94 86 LYS A O 1
ATOM 654 N N . GLY A 1 87 ? -16.558 -7.149 -6.669 1.00 81.56 87 GLY A N 1
ATOM 655 C CA . GLY A 1 87 ? -17.281 -6.458 -5.595 1.00 81.56 87 GLY A CA 1
ATOM 656 C C . GLY A 1 87 ? -16.426 -5.537 -4.718 1.00 81.56 87 GLY A C 1
ATOM 657 O O . GLY A 1 87 ? -16.960 -4.915 -3.802 1.00 81.56 87 GLY A O 1
ATOM 658 N N . ALA A 1 88 ? -15.126 -5.408 -4.991 1.00 84.69 88 ALA A N 1
ATOM 659 C CA . ALA A 1 88 ? -14.261 -4.534 -4.213 1.00 84.69 88 ALA A CA 1
ATOM 660 C C . ALA A 1 88 ? -14.522 -3.046 -4.490 1.00 84.69 88 ALA A C 1
ATOM 662 O O . ALA A 1 88 ? -14.793 -2.625 -5.620 1.00 84.69 88 ALA A O 1
ATOM 663 N N . ILE A 1 89 ? -14.375 -2.240 -3.440 1.00 85.56 89 ILE A N 1
ATOM 664 C CA . ILE A 1 89 ? -14.425 -0.780 -3.504 1.00 85.56 89 ILE A CA 1
ATOM 665 C C . ILE A 1 89 ? -13.016 -0.248 -3.768 1.00 85.56 89 ILE A C 1
ATOM 667 O O . ILE A 1 89 ? -12.064 -0.626 -3.087 1.00 85.56 89 ILE A O 1
ATOM 671 N N . ASN A 1 90 ? -12.880 0.651 -4.744 1.00 86.31 90 ASN A N 1
ATOM 672 C CA . ASN A 1 90 ? -11.609 1.303 -5.039 1.00 86.31 90 ASN A CA 1
ATOM 673 C C . ASN A 1 90 ? -11.501 2.630 -4.279 1.00 86.31 90 ASN A C 1
ATOM 675 O O . ASN A 1 90 ? -12.100 3.626 -4.682 1.00 86.31 90 ASN A O 1
ATOM 679 N N . LEU A 1 91 ? -10.700 2.644 -3.214 1.00 88.62 91 LEU A N 1
ATO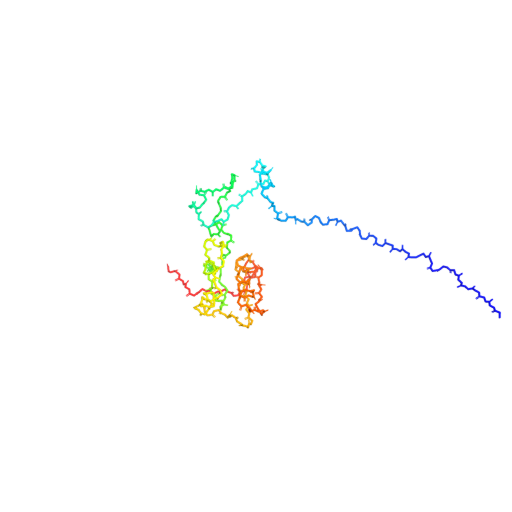M 680 C CA . LEU A 1 91 ? -10.260 3.856 -2.529 1.00 88.62 91 LEU A CA 1
ATOM 681 C C . LEU A 1 91 ? -8.769 4.084 -2.849 1.00 88.62 91 LEU A C 1
ATOM 683 O O . LEU A 1 91 ? -7.909 3.412 -2.274 1.00 88.62 91 LEU A O 1
ATOM 687 N N . PRO A 1 92 ? -8.418 5.006 -3.762 1.00 85.19 92 PRO A N 1
ATOM 688 C CA . PRO A 1 92 ? -7.025 5.238 -4.121 1.00 85.19 92 PRO A CA 1
ATOM 689 C C . PRO A 1 92 ? -6.185 5.693 -2.922 1.00 85.19 92 PRO A C 1
ATOM 691 O O . PRO A 1 92 ? -6.484 6.716 -2.313 1.00 85.19 92 PRO A O 1
ATOM 694 N N . GLY A 1 93 ? -5.073 5.005 -2.636 1.00 82.25 93 GLY A N 1
ATOM 695 C CA . GLY A 1 93 ? -4.190 5.346 -1.507 1.00 82.25 93 GLY A CA 1
ATOM 696 C C . GLY A 1 93 ? -3.737 6.813 -1.498 1.00 82.25 93 GLY A C 1
ATOM 697 O O . GLY A 1 93 ? -3.759 7.454 -0.451 1.00 82.25 93 GLY A O 1
ATOM 698 N N . ARG A 1 94 ? -3.473 7.395 -2.680 1.00 85.25 94 ARG A N 1
ATOM 699 C CA . ARG A 1 94 ? -3.127 8.822 -2.855 1.00 85.25 94 ARG A CA 1
ATOM 700 C C . ARG A 1 94 ? -4.186 9.804 -2.338 1.00 85.25 94 ARG A C 1
ATOM 702 O O . ARG A 1 94 ? -3.897 10.980 -2.166 1.00 85.25 94 ARG A O 1
ATOM 709 N N . TRP A 1 95 ? -5.431 9.364 -2.160 1.00 87.88 95 TRP A N 1
ATOM 710 C CA . TRP A 1 95 ? -6.469 10.202 -1.565 1.00 87.88 95 TRP A CA 1
ATOM 711 C C . TRP A 1 95 ? -6.267 10.341 -0.060 1.00 87.88 95 TRP A C 1
ATOM 713 O O . TRP A 1 95 ? -6.628 11.368 0.494 1.00 87.88 95 TRP A O 1
ATOM 723 N N . THR A 1 96 ? -5.667 9.353 0.602 1.00 91.88 96 THR A N 1
ATOM 724 C CA . THR A 1 96 ? -5.511 9.345 2.066 1.00 91.88 96 THR A CA 1
ATOM 725 C C . THR A 1 96 ? -4.347 10.199 2.567 1.00 91.88 96 THR A C 1
ATOM 727 O O . THR A 1 96 ? -4.306 10.559 3.743 1.00 91.88 96 THR A O 1
ATOM 730 N N . THR A 1 97 ? -3.436 10.581 1.674 1.00 92.31 97 THR A N 1
ATOM 731 C CA . THR A 1 97 ? -2.227 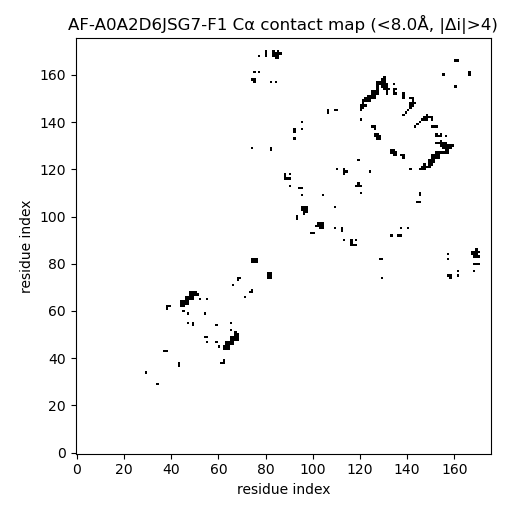11.337 1.996 1.00 92.31 97 THR A CA 1
ATOM 732 C C . THR A 1 97 ? -2.100 12.621 1.169 1.00 92.31 97 THR A C 1
ATOM 734 O O . THR A 1 97 ? -2.793 12.828 0.165 1.00 92.31 97 THR A O 1
ATOM 737 N N . VAL A 1 98 ? -1.221 13.504 1.630 1.00 89.06 98 VAL A N 1
ATOM 738 C CA . VAL A 1 98 ? -0.683 14.686 0.939 1.00 89.06 98 VAL A CA 1
ATOM 739 C C . VAL A 1 98 ? 0.843 14.580 0.885 1.00 89.06 98 VAL A C 1
ATOM 741 O O . VAL A 1 98 ? 1.398 13.592 1.375 1.00 89.06 98 VAL A O 1
ATOM 744 N N . ASP A 1 99 ? 1.500 15.554 0.254 1.00 85.44 99 ASP A N 1
ATOM 745 C CA . ASP A 1 99 ? 2.964 15.654 0.175 1.00 85.44 99 ASP A CA 1
ATOM 746 C C . ASP A 1 99 ? 3.606 14.347 -0.306 1.00 85.44 99 ASP A C 1
ATOM 748 O O . ASP A 1 99 ? 4.463 13.759 0.350 1.00 85.44 99 ASP A O 1
ATOM 752 N N . ASP A 1 100 ? 3.073 13.826 -1.417 1.00 77.69 100 ASP A N 1
ATOM 753 C CA . ASP A 1 100 ? 3.487 12.566 -2.043 1.00 77.69 100 ASP A CA 1
ATOM 754 C C . ASP A 1 100 ? 3.484 11.338 -1.110 1.00 77.69 100 ASP A C 1
ATOM 756 O O . ASP A 1 100 ? 4.207 10.368 -1.331 1.00 77.69 100 ASP A O 1
ATOM 760 N N . GLY A 1 101 ? 2.621 11.334 -0.087 1.00 80.38 101 GLY A N 1
ATOM 761 C CA . GLY A 1 101 ? 2.549 10.245 0.893 1.00 80.38 101 GLY A CA 1
ATOM 762 C C . GLY A 1 101 ? 3.203 10.564 2.232 1.00 80.38 101 GLY A C 1
ATOM 763 O O . GLY A 1 101 ? 3.097 9.750 3.145 1.00 80.38 101 GLY A O 1
ATOM 764 N N . GLY A 1 102 ? 3.840 11.730 2.368 1.00 85.38 102 GLY A N 1
ATOM 765 C CA . GLY A 1 102 ? 4.561 12.126 3.574 1.00 85.38 102 GLY A CA 1
ATOM 766 C C . GLY A 1 102 ? 3.668 12.472 4.765 1.00 85.38 102 GLY A C 1
ATOM 767 O O . GLY A 1 102 ? 4.134 12.440 5.899 1.00 85.38 102 GLY A O 1
ATOM 768 N N . THR A 1 103 ? 2.392 12.806 4.549 1.00 92.75 103 THR A N 1
ATOM 769 C CA . THR A 1 103 ? 1.465 13.158 5.638 1.00 92.75 103 THR A CA 1
ATOM 770 C C . THR A 1 103 ? 0.049 12.659 5.360 1.00 92.75 103 THR A C 1
ATOM 772 O O . THR A 1 103 ? -0.448 12.743 4.236 1.00 92.75 103 THR A O 1
ATOM 775 N N . PHE A 1 104 ? -0.624 12.131 6.386 1.00 96.12 104 PHE A N 1
ATOM 776 C CA . PHE A 1 104 ? -2.038 11.760 6.301 1.00 96.12 104 PHE A CA 1
ATOM 777 C C . PHE A 1 104 ? -2.931 12.998 6.254 1.00 96.12 104 PHE A C 1
ATOM 779 O O . PHE A 1 104 ? -2.682 13.993 6.933 1.00 96.12 104 PHE A O 1
ATOM 786 N N . ARG A 1 105 ? -4.026 12.925 5.494 1.00 96.31 105 ARG A N 1
ATOM 787 C CA . ARG A 1 105 ? -5.079 13.944 5.583 1.00 96.31 105 ARG A CA 1
ATOM 788 C C . ARG A 1 105 ? -5.744 13.911 6.959 1.00 96.31 105 ARG A C 1
ATOM 790 O O . ARG A 1 105 ? -5.707 12.899 7.655 1.00 96.31 105 ARG A O 1
ATOM 797 N N . SER A 1 106 ? -6.407 15.008 7.325 1.00 97.62 106 SER A N 1
ATOM 798 C CA . SER A 1 106 ? -7.195 15.059 8.558 1.00 97.62 106 SER A CA 1
ATOM 799 C C . SER A 1 106 ? -8.259 13.960 8.586 1.00 97.62 106 SER A C 1
ATOM 801 O O . SER A 1 106 ? -8.824 13.601 7.549 1.00 97.62 106 SER A O 1
ATOM 803 N N . THR A 1 107 ? -8.572 13.456 9.779 1.00 97.44 107 THR A N 1
ATOM 804 C CA . THR A 1 107 ? -9.597 12.420 9.989 1.00 97.44 107 THR A CA 1
ATOM 805 C C . THR A 1 107 ? -10.948 12.809 9.389 1.00 97.44 107 THR A C 1
ATOM 807 O O . THR A 1 107 ? -11.596 11.978 8.761 1.00 97.44 107 THR A O 1
ATOM 810 N N . GLU A 1 108 ? -11.334 14.082 9.482 1.00 97.75 108 GLU A N 1
ATOM 811 C CA . GLU A 1 108 ? -12.544 14.616 8.845 1.00 97.75 108 GLU A CA 1
ATOM 812 C C . GLU A 1 108 ? -12.517 14.459 7.316 1.00 97.75 108 GLU A C 1
ATOM 814 O O . GLU A 1 108 ? -13.460 13.948 6.710 1.00 97.75 108 GLU A O 1
ATOM 819 N N . THR A 1 109 ? -11.405 14.830 6.676 1.00 97.81 109 THR A N 1
ATOM 820 C CA . THR A 1 109 ? -11.249 14.668 5.223 1.00 97.81 109 THR A CA 1
ATOM 821 C C . THR A 1 109 ? -11.269 13.192 4.834 1.00 97.81 109 THR A C 1
ATOM 823 O O . THR A 1 109 ? -11.901 12.814 3.849 1.00 97.81 109 THR A O 1
ATOM 826 N N . LEU A 1 110 ? -10.611 12.343 5.625 1.00 97.69 110 LEU A N 1
ATOM 827 C CA . LEU A 1 110 ? -10.587 10.900 5.412 1.00 97.69 110 LEU A CA 1
ATOM 828 C C . LEU A 1 110 ? -11.994 10.292 5.491 1.00 97.69 110 LEU A C 1
ATOM 830 O O . LEU A 1 110 ? -12.352 9.523 4.602 1.00 97.69 110 LEU A O 1
ATOM 834 N N . ARG A 1 111 ? -12.830 10.682 6.465 1.00 97.00 111 ARG A N 1
ATOM 835 C CA . ARG A 1 111 ? -14.230 10.219 6.545 1.00 97.00 111 ARG A CA 1
ATOM 836 C C . ARG A 1 111 ? -15.025 10.589 5.295 1.00 97.00 111 ARG A C 1
ATOM 838 O O . ARG A 1 111 ? -15.726 9.737 4.753 1.00 97.00 111 ARG A O 1
ATOM 845 N N . ARG A 1 112 ? -14.872 11.819 4.793 1.00 97.00 112 ARG A N 1
ATOM 846 C CA . ARG A 1 112 ? -15.538 12.266 3.555 1.00 97.00 112 ARG A CA 1
ATOM 847 C C . ARG A 1 112 ? -15.088 11.468 2.335 1.00 97.00 112 ARG A C 1
ATOM 849 O O . ARG A 1 112 ? -15.919 11.091 1.516 1.00 97.00 112 ARG A O 1
ATOM 856 N N . LEU A 1 113 ? -13.792 11.177 2.224 1.00 95.81 113 LEU A N 1
ATOM 857 C CA . LEU A 1 113 ? -13.245 10.375 1.126 1.00 95.81 113 LEU A CA 1
ATOM 858 C C . LEU A 1 113 ? -13.734 8.924 1.169 1.00 95.81 113 LEU A C 1
ATOM 860 O O . LEU A 1 113 ? -14.085 8.373 0.128 1.00 95.81 113 LEU A O 1
ATOM 864 N N . TYR A 1 114 ? -13.794 8.320 2.359 1.00 95.75 114 TYR A N 1
ATOM 865 C CA . TYR A 1 114 ? -14.354 6.980 2.537 1.00 95.75 114 TYR A CA 1
ATOM 866 C C . TYR A 1 114 ? -15.834 6.950 2.153 1.00 95.75 114 TYR A C 1
ATOM 868 O O . TYR A 1 114 ? -16.229 6.107 1.352 1.00 95.75 114 TYR A O 1
ATOM 876 N N . ALA A 1 115 ? -16.627 7.918 2.623 1.00 94.25 115 ALA A N 1
ATOM 877 C CA . ALA A 1 115 ? -18.034 8.043 2.249 1.00 94.25 115 ALA A CA 1
ATOM 878 C C . ALA A 1 115 ? -18.220 8.216 0.730 1.00 94.25 115 ALA A C 1
ATOM 880 O O . ALA A 1 115 ? -19.044 7.527 0.135 1.00 94.25 115 ALA A O 1
ATOM 881 N N . ALA A 1 116 ? -17.414 9.066 0.084 1.00 92.19 116 ALA A N 1
ATOM 882 C CA . ALA A 1 116 ? -17.463 9.281 -1.364 1.00 92.19 116 ALA A CA 1
ATOM 883 C C . ALA A 1 116 ? -17.098 8.025 -2.175 1.00 92.19 116 ALA A C 1
ATOM 885 O O . ALA A 1 116 ? -17.638 7.812 -3.258 1.00 92.19 116 ALA A O 1
ATOM 886 N N . ALA A 1 117 ? -16.205 7.180 -1.654 1.00 89.81 117 ALA A N 1
ATOM 887 C CA . ALA A 1 117 ? -15.883 5.888 -2.255 1.00 89.81 117 ALA A CA 1
ATOM 888 C C . ALA A 1 117 ? -16.908 4.787 -1.916 1.00 89.81 117 ALA A C 1
ATOM 890 O O . ALA A 1 117 ? -16.829 3.697 -2.477 1.00 89.81 117 ALA A O 1
ATOM 891 N N . GLY A 1 118 ? -17.844 5.039 -0.994 1.00 92.19 118 GLY A N 1
ATOM 892 C CA . GLY A 1 118 ? -18.741 4.025 -0.432 1.00 92.19 118 GLY A CA 1
ATOM 893 C C . GLY A 1 118 ? -18.054 3.061 0.545 1.00 92.19 118 GLY A C 1
ATOM 894 O O . GLY A 1 118 ? -18.616 2.019 0.872 1.00 92.19 118 GLY A O 1
ATOM 895 N N . ALA A 1 119 ? -16.837 3.374 0.996 1.00 94.00 119 ALA A N 1
ATOM 896 C CA . ALA A 1 119 ? -16.061 2.535 1.898 1.00 94.00 119 ALA A CA 1
ATOM 897 C C . ALA A 1 119 ? -16.533 2.690 3.359 1.00 94.00 119 ALA A C 1
ATOM 899 O O . ALA A 1 119 ? -16.708 3.817 3.836 1.00 94.00 119 ALA A O 1
ATOM 900 N N . PRO A 1 120 ? -16.696 1.585 4.108 1.00 93.25 120 PRO A N 1
ATOM 901 C CA . PRO A 1 120 ? -17.140 1.641 5.494 1.00 93.25 120 PRO A CA 1
ATOM 902 C C . PRO A 1 120 ? -16.047 2.183 6.426 1.00 93.25 120 PRO A C 1
ATOM 904 O O . PRO A 1 120 ? -14.886 1.773 6.351 1.00 93.25 120 PRO A O 1
ATOM 907 N N . THR A 1 121 ? -16.449 3.060 7.352 1.00 95.31 121 THR A N 1
ATOM 908 C CA . THR A 1 121 ? -15.606 3.553 8.464 1.00 95.31 121 THR A CA 1
ATOM 909 C C . THR A 1 121 ? -15.983 2.942 9.820 1.00 95.31 121 THR A C 1
ATOM 911 O O . THR A 1 121 ? -15.436 3.332 10.846 1.00 95.31 121 THR A O 1
ATOM 914 N N . ASP A 1 122 ? -16.897 1.972 9.816 1.00 95.69 122 ASP A N 1
ATOM 915 C CA . ASP A 1 122 ? -17.208 1.043 10.905 1.00 95.69 122 ASP A CA 1
ATOM 916 C C . ASP A 1 122 ? -17.696 -0.279 10.286 1.00 95.69 122 ASP A C 1
ATOM 918 O O . ASP A 1 122 ? -18.155 -0.309 9.143 1.00 95.69 122 ASP A O 1
ATOM 922 N N . GLY A 1 123 ? -17.598 -1.378 11.027 1.00 94.62 123 GLY A N 1
ATOM 923 C CA . GLY A 1 123 ? -17.985 -2.706 10.564 1.00 94.62 123 GLY A CA 1
ATOM 924 C C . GLY A 1 123 ? -16.860 -3.462 9.845 1.00 94.62 123 GLY A C 1
ATOM 925 O O . GLY A 1 123 ? -15.767 -2.931 9.640 1.00 94.62 123 GLY A O 1
ATOM 926 N N . PRO A 1 124 ? -17.094 -4.739 9.491 1.00 94.94 124 PRO A N 1
ATOM 927 C CA . PRO A 1 124 ? -16.086 -5.575 8.849 1.00 94.94 124 PRO A CA 1
ATOM 928 C C . PRO A 1 124 ? -15.584 -4.957 7.540 1.00 94.94 124 PRO A C 1
ATOM 930 O O . PRO A 1 124 ? -16.368 -4.643 6.647 1.00 94.94 124 PRO A O 1
ATOM 933 N N . ALA A 1 125 ? -14.268 -4.824 7.418 1.00 94.75 125 ALA A N 1
ATOM 934 C CA . ALA A 1 125 ? -13.607 -4.351 6.210 1.00 94.75 125 ALA A CA 1
ATOM 935 C C . ALA A 1 125 ? -12.308 -5.130 6.001 1.00 94.75 125 ALA A C 1
ATOM 937 O O . ALA A 1 125 ? -11.653 -5.513 6.970 1.00 94.75 125 ALA A O 1
ATOM 938 N N . ILE A 1 126 ? -11.927 -5.360 4.746 1.00 95.62 126 ILE A N 1
ATOM 939 C CA . ILE A 1 126 ? -10.649 -5.983 4.395 1.00 95.62 126 ILE A CA 1
ATOM 940 C C . ILE A 1 126 ? -9.937 -5.068 3.409 1.00 95.62 126 ILE A C 1
ATOM 942 O O . ILE A 1 126 ? -10.476 -4.770 2.344 1.00 95.62 126 ILE A O 1
ATOM 946 N N . THR A 1 127 ? -8.732 -4.622 3.752 1.00 94.69 127 THR A N 1
ATOM 947 C CA . THR A 1 127 ? -7.871 -3.893 2.819 1.00 94.69 127 THR A CA 1
ATOM 948 C C . THR A 1 127 ? -6.926 -4.859 2.118 1.00 94.69 127 THR A C 1
ATOM 950 O O . THR A 1 127 ? -6.415 -5.808 2.711 1.00 94.69 127 THR A O 1
ATOM 953 N N . PHE A 1 128 ? -6.691 -4.620 0.833 1.00 93.00 128 PHE A N 1
ATOM 954 C CA . PHE A 1 128 ? -5.754 -5.377 0.008 1.00 93.00 128 PHE A CA 1
ATOM 955 C C . PHE A 1 128 ? -5.248 -4.472 -1.123 1.00 93.00 128 PHE A C 1
ATOM 957 O O . PHE A 1 128 ? -5.821 -3.415 -1.401 1.00 93.00 128 PHE A O 1
ATOM 964 N N . CYS A 1 129 ? -4.166 -4.869 -1.788 1.00 89.12 129 CYS A N 1
ATOM 965 C CA . CYS A 1 129 ? -3.707 -4.217 -3.011 1.00 89.12 129 CYS A CA 1
ATOM 966 C C . CYS A 1 129 ? -3.188 -5.259 -4.014 1.00 89.12 129 CYS A C 1
ATOM 968 O O . CYS A 1 129 ? -3.925 -6.162 -4.400 1.00 89.12 129 CYS A O 1
ATOM 970 N N . ASN A 1 130 ? -1.931 -5.158 -4.444 1.00 85.88 130 ASN A N 1
ATOM 971 C CA . ASN A 1 130 ? -1.270 -6.178 -5.255 1.00 85.88 130 ASN A CA 1
ATOM 972 C C . ASN A 1 130 ? -0.408 -7.110 -4.389 1.00 85.88 130 ASN A C 1
ATOM 974 O O . ASN A 1 130 ? -0.557 -8.320 -4.477 1.00 85.88 130 ASN A O 1
ATOM 978 N N . THR A 1 131 ? 0.422 -6.538 -3.511 1.00 86.62 131 THR A N 1
ATOM 979 C CA . THR A 1 131 ? 1.409 -7.244 -2.666 1.00 86.62 131 THR A CA 1
ATOM 980 C C . THR A 1 131 ? 1.442 -6.679 -1.235 1.00 86.62 131 THR A C 1
ATOM 982 O O . THR A 1 131 ? 2.508 -6.461 -0.667 1.00 86.62 131 THR A O 1
ATOM 985 N N . GLY A 1 132 ? 0.285 -6.307 -0.682 1.00 86.25 132 GLY A N 1
ATOM 986 C CA . GLY A 1 132 ? 0.128 -5.891 0.719 1.00 86.25 132 GLY A CA 1
ATOM 987 C C . GLY A 1 132 ? 0.608 -4.483 1.108 1.00 86.25 132 GLY A C 1
ATOM 988 O O . GLY A 1 132 ? 0.051 -3.893 2.031 1.00 86.25 132 GLY A O 1
ATOM 989 N N . HIS A 1 133 ? 1.573 -3.870 0.419 1.00 87.88 133 HIS A N 1
ATOM 990 C CA . HIS A 1 133 ? 2.203 -2.632 0.917 1.00 87.88 133 HIS A CA 1
ATOM 991 C C . HIS A 1 133 ? 1.275 -1.406 0.942 1.00 87.88 133 HIS A C 1
ATOM 993 O O . HIS A 1 133 ? 1.253 -0.670 1.917 1.00 87.88 133 HIS A O 1
ATOM 999 N N . TRP A 1 134 ? 0.457 -1.183 -0.091 1.00 88.38 134 TRP A N 1
ATOM 1000 C CA . TRP A 1 134 ? -0.587 -0.142 -0.034 1.00 88.38 134 TRP A CA 1
ATOM 1001 C C . TRP A 1 134 ? -1.782 -0.549 0.840 1.00 88.38 134 TRP A C 1
ATOM 1003 O O . TRP A 1 134 ? -2.526 0.313 1.308 1.00 88.38 134 TRP A O 1
ATOM 1013 N N . ALA A 1 135 ? -1.981 -1.852 1.055 1.00 90.94 135 ALA A N 1
ATOM 1014 C CA . ALA A 1 135 ? -3.057 -2.352 1.900 1.00 90.94 135 ALA A CA 1
ATOM 1015 C C . ALA A 1 135 ? -2.820 -1.999 3.371 1.00 90.94 135 ALA A C 1
ATOM 1017 O O . ALA A 1 135 ? -3.787 -1.691 4.068 1.00 90.94 135 ALA A O 1
ATOM 1018 N N . SER A 1 136 ? -1.556 -1.978 3.816 1.00 93.25 136 SER A N 1
ATOM 1019 C CA . SER A 1 136 ? -1.189 -1.568 5.176 1.00 93.25 136 SER A CA 1
ATOM 1020 C C . SER A 1 136 ? -1.508 -0.099 5.433 1.00 93.25 136 SER A C 1
ATOM 1022 O O . SER A 1 136 ? -2.049 0.224 6.487 1.00 93.25 136 SER A O 1
ATOM 1024 N N . LEU A 1 137 ? -1.288 0.778 4.445 1.00 93.12 137 LEU A N 1
ATOM 1025 C CA . LEU A 1 137 ? -1.695 2.182 4.518 1.00 93.12 137 LEU A CA 1
ATOM 1026 C C . LEU A 1 137 ? -3.214 2.307 4.691 1.00 93.12 137 LEU A C 1
ATOM 1028 O O . LEU A 1 137 ? -3.683 2.990 5.597 1.00 93.12 137 LEU A O 1
ATOM 1032 N N . GLY A 1 138 ? -3.987 1.619 3.844 1.00 93.38 138 GLY A N 1
ATOM 1033 C CA . GLY A 1 138 ? -5.448 1.616 3.940 1.00 93.38 138 GLY A CA 1
ATOM 1034 C C . GLY A 1 138 ? -5.947 1.052 5.273 1.00 93.38 138 GLY A C 1
ATOM 1035 O O . GLY A 1 138 ? -6.862 1.614 5.873 1.00 93.38 138 GLY A O 1
ATOM 1036 N N . TRP A 1 139 ? -5.323 -0.027 5.755 1.00 96.56 139 TRP A N 1
ATOM 1037 C CA . TRP A 1 139 ? -5.645 -0.638 7.043 1.00 96.56 139 TRP A CA 1
ATOM 1038 C C . TRP A 1 139 ? -5.381 0.335 8.188 1.00 96.56 139 TRP A C 1
ATOM 1040 O O . TRP A 1 139 ? -6.268 0.556 9.007 1.00 96.56 139 TRP A O 1
ATOM 1050 N N . PHE A 1 140 ? -4.207 0.967 8.208 1.00 96.94 140 PHE A N 1
ATOM 1051 C CA . PHE A 1 140 ? -3.830 1.928 9.238 1.00 96.94 140 PHE A CA 1
ATOM 1052 C C . PHE A 1 140 ? -4.787 3.123 9.256 1.00 96.94 140 PHE A C 1
ATOM 1054 O O . PHE A 1 140 ? -5.282 3.514 10.309 1.00 96.94 140 PHE A O 1
ATOM 1061 N N . VAL A 1 141 ? -5.129 3.666 8.086 1.00 97.38 141 VAL A N 1
ATOM 1062 C CA . VAL A 1 141 ? -6.103 4.758 7.982 1.00 97.38 141 VAL A CA 1
ATOM 1063 C C . VAL A 1 141 ? -7.465 4.340 8.546 1.00 97.38 141 VAL A C 1
ATOM 1065 O O . VAL A 1 141 ? -8.004 5.042 9.398 1.00 97.38 141 VAL A O 1
ATOM 1068 N N . ASN A 1 142 ? -8.027 3.206 8.115 1.00 97.75 142 ASN A N 1
ATOM 1069 C CA . ASN A 1 142 ? -9.370 2.814 8.553 1.00 97.75 142 ASN A CA 1
ATOM 1070 C C . ASN A 1 142 ? -9.403 2.377 10.029 1.00 97.75 142 ASN A C 1
ATOM 1072 O O . ASN A 1 142 ? -10.284 2.786 10.782 1.00 97.75 142 ASN A O 1
ATOM 1076 N N . SER A 1 143 ? -8.433 1.566 10.458 1.00 97.62 143 SER A N 1
ATOM 1077 C CA . SER A 1 143 ? -8.367 1.005 11.812 1.00 97.62 143 SER A CA 1
ATOM 1078 C C . SER A 1 143 ? -7.884 2.019 12.843 1.00 97.62 143 SER A C 1
ATOM 1080 O O . SER A 1 143 ? -8.503 2.183 13.898 1.00 97.62 143 SER A O 1
ATOM 1082 N N . GLU A 1 144 ? -6.778 2.704 12.560 1.00 97.56 144 GLU A N 1
ATOM 1083 C CA . GLU A 1 144 ? -6.081 3.526 13.550 1.00 97.56 144 GLU A CA 1
ATOM 1084 C C . GLU A 1 144 ? -6.538 4.980 13.520 1.00 97.56 144 GLU A C 1
ATOM 1086 O O . GLU A 1 144 ? -6.811 5.541 14.578 1.00 97.56 144 GLU A O 1
ATOM 1091 N N . LEU A 1 145 ? -6.707 5.577 12.336 1.00 97.75 145 LEU A N 1
ATOM 1092 C CA . LEU A 1 145 ? -7.108 6.987 12.239 1.00 97.75 145 LEU A CA 1
ATOM 1093 C C . LEU A 1 145 ? -8.627 7.184 12.305 1.00 97.75 145 LEU A C 1
ATOM 1095 O O . LEU A 1 145 ? -9.101 8.144 12.912 1.00 97.75 145 LEU A O 1
ATOM 1099 N N . LEU A 1 146 ? -9.403 6.300 11.670 1.00 97.62 146 LEU A N 1
ATOM 1100 C CA . LEU A 1 146 ? -10.868 6.407 11.625 1.00 97.62 146 LEU A CA 1
ATOM 1101 C C . LEU A 1 146 ? -11.576 5.614 12.729 1.00 97.62 146 LEU A C 1
ATOM 1103 O O . LEU A 1 146 ? -12.747 5.893 13.010 1.00 97.62 146 LEU A O 1
ATOM 1107 N N . GLY A 1 147 ? -10.859 4.697 13.385 1.00 97.38 147 GLY A N 1
ATOM 1108 C CA . GLY A 1 147 ? -11.332 3.934 14.539 1.00 97.38 147 GLY A CA 1
ATOM 1109 C C . GLY A 1 147 ? -12.058 2.629 14.203 1.00 97.38 147 GLY A C 1
ATOM 1110 O O . GLY A 1 147 ? -12.597 1.996 15.110 1.00 97.38 147 GLY A O 1
ATOM 1111 N N . ASN A 1 148 ? -12.072 2.183 12.942 1.00 97.62 148 ASN A N 1
ATOM 1112 C CA . ASN A 1 148 ? -12.721 0.932 12.559 1.00 97.62 148 ASN A CA 1
ATOM 1113 C C . ASN A 1 148 ? -11.878 -0.294 12.945 1.00 97.62 148 ASN A C 1
ATOM 1115 O O . ASN A 1 148 ? -11.213 -0.908 12.102 1.00 97.62 148 ASN A O 1
ATOM 1119 N N . LYS A 1 149 ? -11.957 -0.703 14.213 1.00 97.19 149 LYS A N 1
ATOM 1120 C CA . LYS A 1 149 ? -11.212 -1.853 14.761 1.00 97.19 149 LYS A CA 1
ATOM 1121 C C . LYS A 1 149 ? -11.620 -3.216 14.189 1.00 97.19 149 LYS A C 1
ATOM 1123 O O . LYS A 1 149 ? -10.986 -4.222 14.491 1.00 97.19 149 LYS A O 1
ATOM 1128 N N . LYS A 1 150 ? -12.658 -3.269 13.350 1.00 97.25 150 LYS A N 1
ATOM 1129 C CA . LYS A 1 150 ? -13.065 -4.477 12.615 1.00 97.25 150 LYS A CA 1
ATOM 1130 C C . LYS A 1 150 ? -12.386 -4.581 11.242 1.00 97.25 150 LYS A C 1
ATOM 1132 O O . LYS A 1 150 ? -12.610 -5.564 10.534 1.00 97.25 150 LYS A O 1
ATOM 1137 N N . THR A 1 151 ? -11.552 -3.606 10.872 1.00 97.69 151 THR A N 1
ATOM 1138 C CA . THR A 1 151 ? -10.751 -3.654 9.645 1.00 97.69 151 THR A CA 1
ATOM 1139 C C . THR A 1 151 ? -9.626 -4.675 9.777 1.00 97.69 1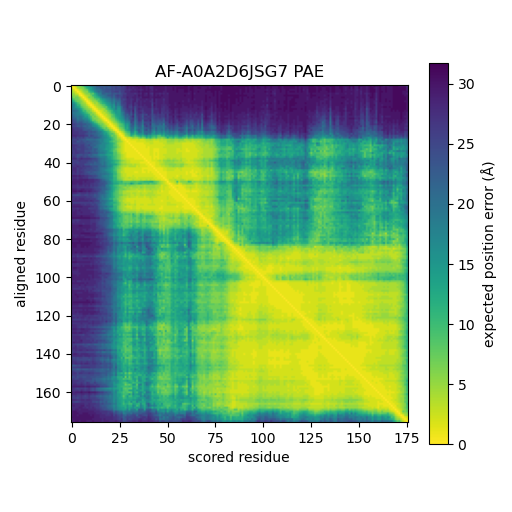51 THR A C 1
ATOM 1141 O O . THR A 1 151 ? -8.825 -4.631 10.710 1.00 97.69 151 THR A O 1
ATOM 1144 N N . ARG A 1 152 ? -9.525 -5.567 8.797 1.00 96.88 152 ARG A N 1
ATOM 1145 C CA . ARG A 1 152 ? -8.428 -6.523 8.630 1.00 96.88 152 ARG A CA 1
ATOM 1146 C C . ARG A 1 152 ? -7.651 -6.201 7.356 1.00 96.88 152 ARG A C 1
ATOM 1148 O O . ARG A 1 152 ? -8.152 -5.507 6.475 1.00 96.88 152 ARG A O 1
ATOM 1155 N N . MET A 1 153 ? -6.435 -6.715 7.255 1.00 95.19 153 MET A N 1
ATOM 1156 C CA . MET A 1 153 ? -5.609 -6.611 6.056 1.00 95.19 153 MET A CA 1
ATOM 1157 C C . MET A 1 153 ? -5.402 -8.005 5.471 1.00 95.19 153 MET A C 1
ATOM 1159 O O . MET A 1 153 ? -5.056 -8.929 6.202 1.00 95.19 153 MET A O 1
ATOM 1163 N N . TYR A 1 154 ? -5.600 -8.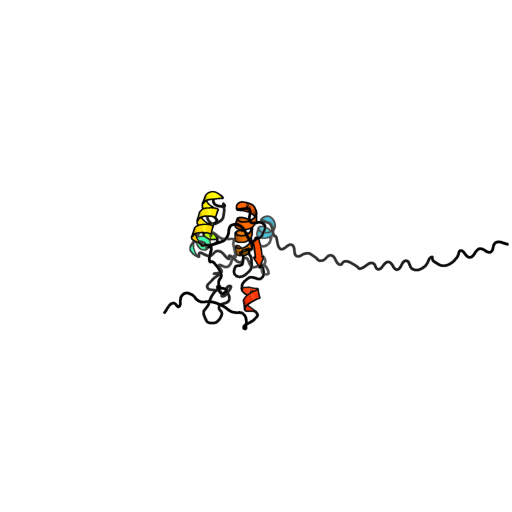144 4.162 1.00 94.56 154 TYR A N 1
ATOM 1164 C CA . TYR A 1 154 ? -5.169 -9.311 3.400 1.00 94.56 154 TYR A CA 1
ATOM 1165 C C . TYR A 1 154 ? -3.841 -8.982 2.705 1.00 94.56 154 TYR A C 1
ATOM 1167 O O . TYR A 1 154 ? -3.793 -8.335 1.654 1.00 94.56 154 TYR A O 1
ATOM 1175 N N . ASP A 1 155 ? -2.746 -9.384 3.341 1.00 90.31 155 ASP A N 1
ATOM 1176 C CA . ASP A 1 155 ? -1.371 -9.057 2.959 1.00 90.31 155 ASP A CA 1
ATOM 1177 C C . ASP A 1 155 ? -0.921 -9.754 1.667 1.00 90.31 155 ASP A C 1
ATOM 1179 O O . ASP A 1 155 ? -0.304 -9.109 0.818 1.00 90.31 155 ASP A O 1
ATOM 1183 N N . GLY A 1 156 ? -1.334 -11.010 1.462 1.00 89.12 156 GLY A N 1
ATOM 1184 C CA . GLY A 1 156 ? -1.131 -11.756 0.218 1.00 89.12 156 GLY A CA 1
ATOM 1185 C C . GLY A 1 156 ? -1.718 -11.038 -0.999 1.00 89.12 156 GLY A C 1
ATOM 1186 O O . GLY A 1 156 ? -1.126 -11.055 -2.082 1.00 89.12 156 GLY A O 1
ATOM 1187 N N . SER A 1 157 ? -2.819 -10.302 -0.793 1.00 91.69 157 SER A N 1
ATOM 1188 C CA . SER A 1 157 ? -3.414 -9.421 -1.798 1.00 91.69 157 SER A CA 1
ATOM 1189 C C . SER A 1 157 ? -3.640 -10.159 -3.131 1.00 91.69 157 SER A C 1
ATOM 1191 O O . SER A 1 157 ? -3.877 -11.366 -3.155 1.00 91.69 157 SER A O 1
ATOM 1193 N N . LEU A 1 158 ? -3.611 -9.457 -4.265 1.00 87.94 158 LEU A N 1
ATOM 1194 C CA . LEU A 1 158 ? -3.819 -10.107 -5.555 1.00 87.94 158 LEU A CA 1
ATOM 1195 C C . LEU A 1 158 ? -2.718 -11.067 -5.980 1.00 87.94 158 LEU A C 1
ATOM 1197 O O . LEU A 1 158 ? -3.020 -12.011 -6.705 1.00 87.94 158 LEU A O 1
ATOM 1201 N N . ALA A 1 159 ? -1.476 -10.857 -5.550 1.00 85.69 159 ALA A N 1
ATOM 1202 C CA . ALA A 1 159 ? -0.386 -11.775 -5.853 1.00 85.69 159 ALA A CA 1
ATOM 1203 C C . ALA A 1 159 ? -0.636 -13.174 -5.276 1.00 85.69 159 ALA A C 1
ATOM 1205 O O . ALA A 1 159 ? -0.213 -14.153 -5.880 1.00 85.69 159 ALA A O 1
ATOM 1206 N N . ASP A 1 160 ? -1.335 -13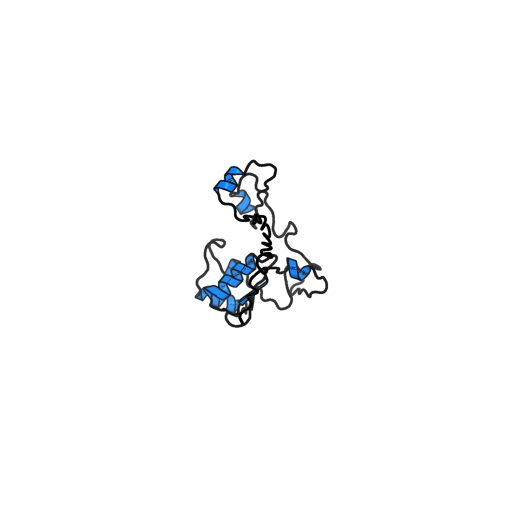.264 -4.144 1.00 89.06 160 ASP A N 1
ATOM 1207 C CA . ASP A 1 160 ? -1.773 -14.527 -3.558 1.00 89.06 160 ASP A CA 1
ATOM 1208 C C . ASP A 1 160 ? -3.106 -15.007 -4.155 1.00 89.06 160 ASP A C 1
ATOM 1210 O O . ASP A 1 160 ? -3.176 -16.123 -4.664 1.00 89.06 160 ASP A O 1
ATOM 1214 N N . TRP A 1 161 ? -4.129 -14.142 -4.214 1.00 87.12 161 TRP A N 1
ATOM 1215 C CA . TRP A 1 161 ? -5.454 -14.480 -4.764 1.00 87.12 161 TRP A CA 1
ATOM 1216 C C . TRP A 1 161 ? -5.391 -15.037 -6.190 1.00 87.12 161 TRP A C 1
ATOM 1218 O O . TRP A 1 161 ? -6.093 -15.986 -6.526 1.00 87.12 161 TRP A O 1
ATOM 1228 N N . SER A 1 162 ? -4.547 -14.456 -7.046 1.00 85.56 162 SER A N 1
ATOM 1229 C CA . SER A 1 162 ? -4.446 -14.852 -8.456 1.00 85.56 162 SER A CA 1
ATOM 1230 C C . SER A 1 162 ? -3.590 -16.095 -8.709 1.00 85.56 162 SER A C 1
ATOM 1232 O O . SER A 1 162 ? -3.515 -16.530 -9.857 1.00 85.56 162 SER A O 1
ATOM 1234 N N . ARG A 1 163 ? -2.983 -16.696 -7.671 1.00 85.44 163 ARG A N 1
ATOM 1235 C CA . ARG A 1 163 ? -2.295 -17.997 -7.793 1.00 85.44 163 ARG A CA 1
ATOM 1236 C C . ARG A 1 163 ? -3.254 -19.108 -8.192 1.00 85.44 163 ARG A C 1
ATOM 1238 O O . ARG A 1 163 ? -2.853 -20.030 -8.893 1.00 85.44 163 ARG A O 1
ATOM 1245 N N . ASP A 1 164 ? -4.509 -18.999 -7.765 1.00 87.31 164 ASP A N 1
ATOM 1246 C CA . ASP A 1 164 ? -5.580 -19.875 -8.213 1.00 87.31 164 ASP A CA 1
ATOM 1247 C C . ASP A 1 164 ? -6.344 -19.227 -9.380 1.00 87.31 164 ASP A C 1
ATOM 1249 O O . ASP A 1 164 ? -7.019 -18.201 -9.243 1.00 87.31 164 ASP A O 1
ATOM 1253 N N . ALA A 1 165 ? -6.249 -19.844 -10.557 1.00 84.19 165 ALA A N 1
ATOM 1254 C CA . ALA A 1 165 ? -6.953 -19.403 -11.755 1.00 84.19 165 ALA A CA 1
ATOM 1255 C C . ALA A 1 165 ? -8.483 -19.579 -11.660 1.00 84.19 165 ALA A C 1
ATOM 1257 O O . ALA A 1 165 ? -9.215 -18.948 -12.423 1.00 84.19 165 ALA A O 1
ATOM 1258 N N . ALA A 1 166 ? -8.987 -20.381 -10.718 1.00 87.25 166 ALA A N 1
ATOM 1259 C CA . ALA A 1 166 ? -10.418 -20.530 -10.475 1.00 87.25 166 ALA A CA 1
ATOM 1260 C C . ALA A 1 166 ? -11.019 -19.327 -9.729 1.00 87.25 166 ALA A C 1
ATOM 1262 O O . ALA A 1 166 ? -12.219 -19.065 -9.845 1.00 87.25 166 ALA A O 1
ATOM 1263 N N . ASN A 1 167 ? -10.204 -18.553 -9.003 1.00 86.12 167 ASN A N 1
ATOM 1264 C CA . ASN A 1 167 ? -10.700 -17.413 -8.238 1.00 86.12 167 ASN A CA 1
ATOM 1265 C C . ASN A 1 167 ? -11.325 -16.344 -9.152 1.00 86.12 167 ASN A C 1
ATOM 1267 O O . ASN A 1 167 ? -10.780 -16.051 -10.214 1.00 86.12 167 ASN A O 1
ATOM 1271 N N . PRO A 1 168 ? -12.454 -15.719 -8.793 1.00 86.19 168 PRO A N 1
ATOM 1272 C CA . PRO A 1 168 ? -13.089 -14.724 -9.652 1.00 86.19 168 PRO A CA 1
ATOM 1273 C C . PRO A 1 168 ? -12.322 -13.390 -9.678 1.00 86.19 168 PRO A C 1
ATOM 1275 O O . PRO A 1 168 ? -11.811 -12.921 -8.659 1.00 86.19 168 PRO A O 1
ATOM 1278 N N . MET A 1 169 ? -12.328 -12.745 -10.846 1.00 83.44 169 MET A N 1
ATOM 1279 C CA . MET A 1 169 ? -11.850 -11.376 -11.089 1.00 83.44 169 MET A CA 1
ATOM 1280 C C . MET A 1 169 ? -12.966 -10.578 -11.778 1.00 83.44 169 MET A C 1
ATOM 1282 O O . MET A 1 169 ? -13.802 -11.163 -12.468 1.00 83.44 169 MET A O 1
ATOM 1286 N N . GLU A 1 170 ? -13.011 -9.256 -11.599 1.00 78.88 170 GLU A N 1
ATOM 1287 C CA . GLU A 1 170 ? -14.048 -8.404 -12.206 1.00 78.88 170 GLU A CA 1
ATOM 1288 C C . GLU A 1 170 ? -13.444 -7.273 -13.038 1.00 78.88 170 GLU A C 1
ATOM 1290 O O . GLU A 1 170 ? -12.466 -6.646 -12.642 1.00 78.88 170 GLU A O 1
ATOM 1295 N N . GLN A 1 171 ? -14.084 -6.968 -14.169 1.00 68.38 171 GLN A N 1
ATOM 1296 C CA . GLN A 1 171 ? -13.779 -5.813 -15.002 1.00 68.38 171 GLN A CA 1
ATOM 1297 C C . GLN A 1 171 ? -15.046 -4.978 -15.198 1.00 68.38 171 GLN A C 1
ATOM 1299 O O . GLN A 1 171 ? -15.931 -5.357 -15.959 1.00 68.38 171 GLN A O 1
ATOM 1304 N N . LYS A 1 172 ? -15.125 -3.819 -14.536 1.00 64.75 172 LYS A N 1
ATOM 1305 C CA . LYS A 1 172 ? -16.252 -2.885 -14.722 1.00 64.75 172 LYS A CA 1
ATOM 1306 C C . LYS A 1 172 ? -16.139 -2.038 -15.993 1.00 64.75 172 LYS A C 1
ATOM 1308 O O . LYS A 1 172 ? -17.143 -1.528 -16.471 1.00 64.75 172 LYS A O 1
ATOM 1313 N N . PHE A 1 173 ? -14.935 -1.920 -16.556 1.00 58.62 173 PHE A N 1
ATOM 1314 C CA . PHE A 1 173 ? -14.674 -1.139 -17.764 1.00 58.62 173 PHE A CA 1
ATOM 1315 C C . PHE A 1 173 ? -13.806 -1.940 -18.735 1.00 58.62 173 PHE A C 1
ATOM 1317 O O . PHE A 1 173 ? -12.647 -2.242 -18.436 1.00 58.62 173 PHE A O 1
ATOM 1324 N N . LYS A 1 174 ? -14.360 -2.279 -19.903 1.00 50.44 174 LYS A N 1
ATOM 1325 C CA . LYS A 1 174 ? -13.574 -2.710 -21.061 1.00 50.44 174 LYS A CA 1
ATOM 1326 C C . LYS A 1 174 ? -13.180 -1.461 -21.835 1.00 50.44 174 LYS A C 1
ATOM 1328 O O . LYS A 1 174 ? -14.049 -0.788 -22.379 1.00 50.44 174 LYS A O 1
ATOM 1333 N N . LEU A 1 175 ? -11.889 -1.134 -21.831 1.00 42.09 175 LEU A N 1
ATOM 1334 C CA . LEU A 1 175 ? -11.352 -0.222 -22.836 1.00 42.09 175 LEU A CA 1
ATOM 1335 C C . LEU A 1 175 ? -11.503 -0.950 -24.176 1.00 42.09 175 LEU A C 1
ATOM 1337 O O . LEU A 1 175 ? -11.021 -2.079 -24.296 1.00 42.09 175 LEU A O 1
ATOM 1341 N N . GLN A 1 176 ? -12.281 -0.360 -25.086 1.00 39.06 176 GLN A N 1
ATOM 1342 C CA . GLN A 1 176 ? -12.359 -0.797 -26.480 1.00 39.06 176 GLN A CA 1
ATOM 1343 C C . GLN A 1 176 ? -11.013 -0.580 -27.167 1.00 39.06 176 GLN A C 1
ATOM 1345 O O . GLN A 1 176 ? -10.342 0.422 -26.822 1.00 39.06 176 GLN A O 1
#

Mean predicted aligned error: 12.68 Å

Sequence (176 aa):
MKKNILSAAFALFVIVVIAAAPSFAATPLVNAQWVRDNLAKHDVVFLDVRGSVGAFRAGHIPGAALTSYGRDNWRLKRDGVPGMLKGAINLPGRWTTVDDGGTFRSTETLRRLYAAAGAPTDGPAITFCNTGHWASLGWFVNSELLGNKKTRMYDGSLADWSRDAANPMEQKFKLQ

pLDDT: mean 81.12, std 15.86, range [39.06, 97.81]

Secondary structure (DSSP, 8-state):
-------------------------------HHHHHHHTT-TT---EE--S-HHHHHH---TTPEE--TTTSS-S-EETTEES--TT-----HHHHEEGGGTEEPPHHHHHHHHHHHT--SSS-EEE--SSSHHHHHHHHIIIIIS--TTEEE-SSHHHHHTTSTTS----S----

Foldseek 3Di:
DDDDPPDPPPPDPPPPPPPPPPPPPPPVDDDPVRLVVCLPPPPDEAEDADQDPVVVVVDDRRRHDYDHCPPVPVWDDDPNFTKFAPPDFDQDLVQQDPPSRPGGDALVSLVVSCVVSVHDLEDAAEFATRQQPSSVSVQCSSCPRSPHVNYYYDRCHNVNQVVDVPHDGDDPDDDD

Radius of gyration: 25.75 Å; Cα contacts (8 Å, |Δi|>4): 194; chains: 1; bounding box: 48×68×87 Å

Solvent-accessible surface area (backbone atoms only — not comparable to full-atom values): 11247 Å² total; per-residue (Å²): 136,91,79,87,82,87,81,87,91,84,80,78,84,74,75,76,75,72,77,74,66,78,72,76,67,76,68,89,72,77,53,74,64,55,52,65,79,39,57,86,40,92,92,54,82,48,74,38,68,57,88,44,72,65,56,49,74,75,53,70,65,77,81,43,44,85,37,44,54,75,79,71,58,74,51,70,60,59,94,86,37,60,84,38,57,61,91,64,74,78,71,63,68,75,74,52,29,40,79,96,65,77,37,70,53,55,60,69,59,45,52,52,53,31,55,75,49,70,46,77,62,57,60,84,42,73,27,53,41,54,70,16,67,66,8,51,55,52,30,43,46,38,27,68,65,59,57,12,76,52,47,41,66,42,52,55,23,44,65,47,56,61,70,43,84,84,56,77,69,44,74,95,70,81,84,128

Nearest PDB structures (foldseek):
  3aay-assembly2_B  TM=9.239E-01  e=1.500E-06  Mycobacterium tuberculosis
  3aax-assembly1_A  TM=6.032E-01  e=3.683E-07  Mycobacterium tuberculosis
  3hwi-assembly2_B  TM=6.874E-01  e=8.216E-07  Mycobacterium tuberculosis
  5wqk-assembly2_B  TM=6.224E-01  e=3.578E-06  Mus musculus
  3aax-assembly2_B  TM=5.625E-01  e=1.004E-06  Mycobacterium tuberculosis